Protein AF-A0A7W8K9M7-F1 (afdb_monomer)

Structure (mmCIF, N/CA/C/O backbone):
data_AF-A0A7W8K9M7-F1
#
_entry.id   AF-A0A7W8K9M7-F1
#
loop_
_atom_site.group_PDB
_atom_site.id
_atom_site.type_symbol
_atom_site.label_atom_id
_atom_site.label_alt_id
_atom_site.label_comp_id
_atom_site.label_asym_id
_atom_site.label_entity_id
_atom_site.label_seq_id
_atom_site.pdbx_PDB_ins_code
_atom_site.Cartn_x
_atom_site.Cartn_y
_atom_site.Cartn_z
_atom_site.occupancy
_atom_site.B_iso_or_equiv
_atom_site.auth_seq_id
_atom_site.auth_comp_id
_atom_site.auth_asym_id
_atom_site.auth_atom_id
_atom_site.pdbx_PDB_model_num
ATOM 1 N N . MET A 1 1 ? 1.963 -2.751 -15.135 1.00 33.84 1 MET A N 1
ATOM 2 C CA . MET A 1 1 ? 2.460 -2.440 -16.492 1.00 33.84 1 MET A CA 1
ATOM 3 C C . MET A 1 1 ? 1.655 -1.283 -17.046 1.00 33.84 1 MET A C 1
ATOM 5 O O . MET A 1 1 ? 0.452 -1.258 -16.796 1.00 33.84 1 MET A O 1
ATOM 9 N N . PRO A 1 2 ? 2.277 -0.340 -17.762 1.00 38.31 2 PRO A N 1
ATOM 10 C CA . PRO A 1 2 ? 1.528 0.694 -18.459 1.00 38.31 2 PRO A CA 1
ATOM 11 C C . PRO A 1 2 ? 0.589 0.025 -19.483 1.00 38.31 2 PRO A C 1
ATOM 13 O O . PRO A 1 2 ? 1.020 -0.766 -20.321 1.00 38.31 2 PRO A O 1
ATOM 16 N N . ARG A 1 3 ? -0.722 0.266 -19.348 1.00 62.44 3 ARG A N 1
ATOM 17 C CA . ARG A 1 3 ? -1.812 -0.409 -20.086 1.00 62.44 3 ARG A CA 1
ATOM 18 C C . ARG A 1 3 ? -2.029 0.233 -21.462 1.00 62.44 3 ARG A C 1
ATOM 20 O O . ARG A 1 3 ? -3.103 0.755 -21.772 1.00 62.44 3 ARG A O 1
ATOM 27 N N . ILE A 1 4 ? -0.957 0.278 -22.246 1.00 63.44 4 ILE A N 1
ATOM 28 C CA . ILE A 1 4 ? -0.883 1.106 -23.454 1.00 63.44 4 ILE A CA 1
ATOM 29 C C . ILE A 1 4 ? -1.397 0.341 -24.677 1.00 63.44 4 ILE A C 1
ATOM 31 O O . ILE A 1 4 ? -2.222 0.882 -25.407 1.00 63.44 4 ILE A O 1
ATOM 35 N N . ASN A 1 5 ? -1.001 -0.923 -24.837 1.00 80.38 5 ASN A N 1
ATOM 36 C CA . ASN A 1 5 ? -1.182 -1.654 -26.092 1.00 80.38 5 ASN A CA 1
ATOM 37 C C . ASN A 1 5 ? -2.618 -2.164 -26.308 1.00 80.38 5 ASN A C 1
ATOM 39 O O . ASN A 1 5 ? -3.275 -2.657 -25.388 1.00 80.38 5 ASN A O 1
ATOM 43 N N . THR A 1 6 ? -3.067 -2.090 -27.555 1.00 87.81 6 THR A N 1
ATOM 44 C CA . THR A 1 6 ? -4.269 -2.726 -28.106 1.00 87.81 6 THR A CA 1
ATOM 45 C C . THR A 1 6 ? -3.916 -4.036 -28.820 1.00 87.81 6 THR A C 1
ATOM 47 O O . THR A 1 6 ? -2.743 -4.361 -29.011 1.00 87.81 6 THR A O 1
ATOM 50 N N . HIS A 1 7 ? -4.922 -4.811 -29.237 1.00 89.12 7 HIS A N 1
ATOM 51 C CA . HIS A 1 7 ? -4.679 -6.022 -30.032 1.00 89.12 7 HIS A CA 1
ATOM 52 C C . HIS A 1 7 ? -4.081 -5.712 -31.420 1.00 89.12 7 HIS A C 1
ATOM 54 O O . HIS A 1 7 ? -3.301 -6.520 -31.923 1.00 89.12 7 HIS A O 1
ATOM 60 N N . PHE A 1 8 ? -4.364 -4.533 -31.992 1.00 89.50 8 PHE A N 1
ATOM 61 C CA . PHE A 1 8 ? -3.745 -4.059 -33.235 1.00 89.50 8 PHE A CA 1
ATOM 62 C C . PHE A 1 8 ? -2.255 -3.752 -33.066 1.00 89.50 8 PHE A C 1
ATOM 64 O O . PHE A 1 8 ? -1.460 -4.142 -33.915 1.00 89.50 8 PHE A O 1
ATOM 71 N N . ASP A 1 9 ? -1.855 -3.126 -31.954 1.00 89.81 9 ASP A N 1
ATOM 72 C CA . ASP A 1 9 ? -0.439 -2.829 -31.684 1.00 89.81 9 ASP A CA 1
ATOM 73 C C . ASP A 1 9 ? 0.388 -4.117 -31.575 1.00 89.81 9 ASP A C 1
ATOM 75 O O . ASP A 1 9 ? 1.500 -4.210 -32.100 1.00 89.81 9 ASP A O 1
ATOM 79 N N . ILE A 1 10 ? -0.173 -5.138 -30.913 1.00 89.12 10 ILE A N 1
ATOM 80 C CA . ILE A 1 10 ? 0.451 -6.462 -30.792 1.00 89.12 10 ILE A CA 1
ATOM 81 C C . ILE A 1 10 ? 0.584 -7.104 -32.175 1.00 89.12 10 ILE A C 1
ATOM 83 O O . ILE A 1 10 ? 1.659 -7.592 -32.525 1.00 89.12 10 ILE A O 1
ATOM 87 N N . ASP A 1 11 ? -0.489 -7.097 -32.970 1.00 89.62 11 ASP A N 1
ATOM 88 C CA . ASP A 1 11 ? -0.470 -7.654 -34.323 1.00 89.62 11 ASP A CA 1
ATOM 89 C C . ASP A 1 11 ? 0.577 -6.965 -35.202 1.00 89.62 11 ASP A C 1
ATOM 91 O O . ASP A 1 11 ? 1.413 -7.641 -35.801 1.00 89.62 11 ASP A O 1
ATOM 95 N N . GLN A 1 12 ? 0.613 -5.631 -35.186 1.00 89.50 12 GLN A N 1
ATOM 96 C CA . GLN A 1 12 ? 1.564 -4.839 -35.955 1.00 89.50 12 GLN A CA 1
ATOM 97 C C . GLN A 1 12 ? 3.012 -5.189 -35.599 1.00 89.50 12 GLN A C 1
ATOM 99 O O . GLN A 1 12 ? 3.842 -5.339 -36.495 1.00 89.50 12 GLN A O 1
ATOM 104 N N . GLN A 1 13 ? 3.332 -5.340 -34.309 1.00 88.75 13 GLN A N 1
ATOM 105 C CA . GLN A 1 13 ? 4.678 -5.720 -33.874 1.00 88.75 13 GLN A CA 1
ATOM 106 C C . GLN A 1 13 ? 5.073 -7.112 -34.369 1.00 88.75 13 GLN A C 1
ATOM 108 O O . GLN A 1 13 ? 6.193 -7.293 -34.845 1.00 88.75 13 GLN A O 1
ATOM 113 N N . LEU A 1 14 ? 4.157 -8.080 -34.305 1.00 88.81 14 LEU A N 1
ATOM 114 C CA . LEU A 1 14 ? 4.408 -9.446 -34.770 1.00 88.81 14 LEU A CA 1
ATOM 115 C C . LEU A 1 14 ? 4.549 -9.514 -36.296 1.00 88.81 14 LEU A C 1
ATOM 117 O O . LEU A 1 14 ? 5.432 -10.202 -36.805 1.00 88.81 14 LEU A O 1
ATOM 121 N N . CYS A 1 15 ? 3.728 -8.758 -37.023 1.00 84.75 15 CYS A N 1
ATOM 122 C CA . CYS A 1 15 ? 3.725 -8.701 -38.484 1.00 84.75 15 CYS A CA 1
ATOM 123 C C . CYS A 1 15 ? 4.961 -7.994 -39.074 1.00 84.75 15 CYS A C 1
ATOM 125 O O . CYS A 1 15 ? 5.170 -8.045 -40.285 1.00 84.75 15 CYS A O 1
ATOM 127 N N . ARG A 1 16 ? 5.828 -7.384 -38.248 1.00 87.44 16 ARG A N 1
ATOM 128 C CA . ARG A 1 16 ? 7.149 -6.906 -38.703 1.00 87.44 16 ARG A CA 1
ATOM 129 C C . ARG A 1 16 ? 8.056 -8.049 -39.157 1.00 87.44 16 ARG A C 1
ATOM 131 O O . ARG A 1 16 ? 8.904 -7.839 -40.024 1.00 87.44 16 ARG A O 1
ATOM 138 N N . VAL A 1 17 ? 7.892 -9.245 -38.591 1.00 86.06 17 VAL A N 1
ATOM 139 C CA . VAL A 1 17 ? 8.642 -10.431 -39.012 1.00 86.06 17 VAL A CA 1
ATOM 140 C C . VAL A 1 17 ? 7.983 -11.001 -40.265 1.00 86.06 17 VAL A C 1
ATOM 142 O O . VAL A 1 17 ? 6.844 -11.462 -40.227 1.00 86.06 17 VAL A O 1
ATOM 145 N N . ARG A 1 18 ? 8.697 -10.971 -41.393 1.00 85.38 18 ARG A N 1
ATOM 146 C CA . ARG A 1 18 ? 8.203 -11.525 -42.660 1.00 85.38 18 ARG A CA 1
ATOM 147 C C . ARG A 1 18 ? 8.293 -13.052 -42.624 1.00 85.38 18 ARG A C 1
ATOM 149 O O . ARG A 1 18 ? 9.345 -13.590 -42.302 1.00 85.38 18 ARG A O 1
ATOM 156 N N . HIS A 1 19 ? 7.201 -13.730 -42.980 1.00 83.31 19 HIS A N 1
ATOM 157 C CA . HIS A 1 19 ? 7.109 -15.194 -43.104 1.00 83.31 19 HIS A CA 1
ATOM 158 C C . HIS A 1 19 ? 7.612 -15.994 -41.880 1.00 83.31 19 HIS A C 1
ATOM 160 O O . HIS A 1 19 ? 8.461 -16.870 -42.030 1.00 83.31 19 HIS A O 1
ATOM 166 N N . PRO A 1 20 ? 7.086 -15.758 -40.663 1.00 86.50 20 PRO A N 1
ATOM 167 C CA . PRO A 1 20 ? 7.615 -16.387 -39.449 1.00 86.50 20 PRO A CA 1
ATOM 168 C C . PRO A 1 20 ? 7.321 -17.897 -39.339 1.00 86.50 20 PRO A C 1
ATOM 170 O O . PRO A 1 20 ? 7.832 -18.545 -38.432 1.00 86.50 20 PRO A O 1
ATOM 173 N N . GLY A 1 21 ? 6.499 -18.474 -40.227 1.00 87.56 21 GLY A N 1
ATOM 174 C CA . GLY A 1 21 ? 6.073 -19.880 -40.190 1.00 87.56 21 GLY A CA 1
ATOM 175 C C . GLY A 1 21 ? 5.098 -20.173 -39.045 1.00 87.56 21 GLY A C 1
ATOM 176 O O . GLY A 1 21 ? 3.946 -20.515 -39.286 1.00 87.56 21 GLY A O 1
ATOM 177 N N . PHE A 1 22 ? 5.531 -19.970 -37.801 1.00 89.50 22 PHE A N 1
ATOM 178 C CA . PHE A 1 22 ? 4.696 -20.011 -36.604 1.00 89.50 22 PHE A CA 1
ATOM 179 C C . PHE A 1 22 ? 5.099 -18.897 -35.630 1.00 89.50 22 PHE A C 1
ATOM 181 O O . PHE A 1 22 ? 6.248 -18.463 -35.591 1.00 89.50 22 PHE A O 1
ATOM 188 N N . VAL A 1 23 ? 4.155 -18.444 -34.804 1.00 89.12 23 VAL A N 1
ATOM 189 C CA . VAL A 1 23 ? 4.399 -17.423 -33.778 1.00 89.12 23 VAL A CA 1
ATOM 190 C C . VAL A 1 23 ? 3.871 -17.936 -32.445 1.00 89.12 23 VAL A C 1
ATOM 192 O O . VAL A 1 23 ? 2.718 -18.347 -32.346 1.00 89.12 23 VAL A O 1
ATOM 195 N N . LYS A 1 24 ? 4.713 -17.907 -31.408 1.00 90.06 24 LYS A N 1
ATOM 196 C CA . LYS A 1 24 ? 4.305 -18.204 -30.031 1.00 90.06 24 LYS A CA 1
ATOM 197 C C . LYS A 1 24 ? 4.090 -16.887 -29.298 1.00 90.06 24 LYS A C 1
ATOM 199 O O . LYS A 1 24 ? 5.027 -16.109 -29.152 1.00 90.06 24 LYS A O 1
ATOM 204 N N . VAL A 1 25 ?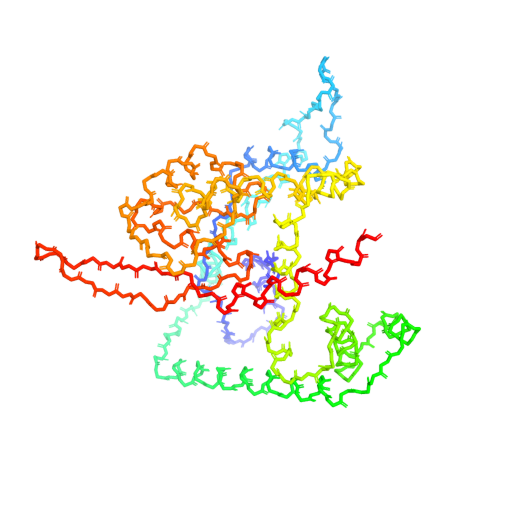 2.864 -16.644 -28.847 1.00 88.00 25 VAL A N 1
ATOM 205 C CA . VAL A 1 25 ? 2.490 -15.418 -28.133 1.00 88.00 25 VAL A CA 1
ATOM 206 C C . VAL A 1 25 ? 1.866 -15.799 -26.801 1.00 88.00 25 VAL A C 1
ATOM 208 O O . VAL A 1 25 ? 0.981 -16.652 -26.752 1.00 88.00 25 VAL A O 1
ATOM 211 N N . TRP A 1 26 ? 2.306 -15.150 -25.726 1.00 88.25 26 TRP A N 1
ATOM 212 C CA . TRP A 1 26 ? 1.612 -15.190 -24.444 1.00 88.25 26 TRP A CA 1
ATOM 213 C C . TRP A 1 26 ? 0.845 -13.881 -24.254 1.00 88.25 26 TRP A C 1
ATOM 215 O O . TRP A 1 26 ? 1.433 -12.803 -24.307 1.00 88.25 26 TRP A O 1
ATOM 225 N N . ILE A 1 27 ? -0.468 -13.978 -24.045 1.00 85.69 27 ILE A N 1
ATOM 226 C CA . ILE A 1 27 ? -1.342 -12.838 -23.748 1.00 85.69 27 ILE A CA 1
ATOM 227 C C . ILE A 1 27 ? -2.049 -13.131 -22.429 1.00 85.69 27 ILE A C 1
ATOM 229 O O . ILE A 1 27 ? -2.618 -14.212 -22.255 1.00 85.69 27 ILE A O 1
ATOM 233 N N . SER A 1 28 ? -2.016 -12.164 -21.509 1.00 81.62 28 SER A N 1
ATOM 234 C CA . SER A 1 28 ? -2.714 -12.255 -20.225 1.00 81.62 28 SER A CA 1
ATOM 235 C C . SER A 1 28 ? -4.212 -12.537 -20.419 1.00 81.62 28 SER A C 1
ATOM 237 O O . SER A 1 28 ? -4.839 -12.034 -21.351 1.00 81.62 28 SER A O 1
ATOM 239 N N . HIS A 1 29 ? -4.796 -13.321 -19.511 1.00 79.06 29 HIS A N 1
ATOM 240 C CA . HIS A 1 29 ? -6.243 -13.577 -19.462 1.00 79.06 29 HIS A CA 1
ATOM 241 C C . HIS A 1 29 ? -7.024 -12.448 -18.772 1.00 79.06 29 HIS A C 1
ATOM 243 O O . HIS A 1 29 ? -8.250 -12.518 -18.679 1.00 79.06 29 HIS A O 1
ATOM 249 N N . GLU A 1 30 ? -6.322 -11.439 -18.252 1.00 80.31 30 GLU A N 1
ATOM 250 C CA . GLU A 1 30 ? -6.920 -10.293 -17.575 1.00 80.31 30 GLU A CA 1
ATOM 251 C C . GLU A 1 30 ? -7.900 -9.567 -18.507 1.00 80.31 30 GLU A C 1
ATOM 253 O O . GLU A 1 30 ? -7.588 -9.262 -19.660 1.00 80.31 30 GLU A O 1
ATOM 258 N N . LYS A 1 31 ? -9.100 -9.308 -17.986 1.00 84.25 31 LYS A N 1
ATOM 259 C CA . LYS A 1 31 ? -10.093 -8.437 -18.610 1.00 84.25 31 LYS A CA 1
ATOM 260 C C . LYS A 1 31 ? -10.121 -7.126 -17.849 1.00 84.25 31 LYS A C 1
ATOM 262 O O . LYS A 1 31 ? -10.002 -7.121 -16.624 1.00 84.25 31 LYS A O 1
ATOM 267 N N . PHE A 1 32 ? -10.325 -6.038 -18.573 1.00 81.81 32 PHE A N 1
ATOM 268 C CA . PHE A 1 32 ? -10.524 -4.723 -17.976 1.00 81.81 32 PHE A CA 1
ATOM 269 C C . PHE A 1 32 ? -11.986 -4.297 -18.109 1.00 81.81 32 PHE A C 1
ATOM 271 O O . PHE A 1 32 ? -12.740 -4.844 -18.914 1.00 81.81 32 PHE A O 1
ATOM 278 N N . SER A 1 33 ? -12.375 -3.331 -17.286 1.00 87.06 33 SER A N 1
ATOM 279 C CA . SER A 1 33 ? -13.708 -2.731 -17.254 1.00 87.06 33 SER A CA 1
ATOM 280 C C . SER A 1 33 ? -13.601 -1.218 -17.433 1.00 87.06 33 SER A C 1
ATOM 282 O O . SER A 1 33 ? -14.147 -0.450 -16.645 1.00 87.06 33 SER A O 1
ATOM 284 N N . PHE A 1 34 ? -12.802 -0.781 -18.409 1.00 85.38 34 PHE A N 1
ATOM 285 C CA . PHE A 1 34 ? -12.748 0.627 -18.782 1.00 85.38 34 PHE A CA 1
ATOM 286 C C . PHE A 1 34 ? -14.088 1.057 -19.374 1.00 85.38 34 PHE A C 1
ATOM 288 O O . PHE A 1 34 ? -14.689 0.286 -20.121 1.00 85.38 34 PHE A O 1
ATOM 295 N N . GLU A 1 35 ? -14.504 2.286 -19.073 1.00 87.50 35 GLU A N 1
ATOM 296 C CA . GLU A 1 35 ? -15.691 2.894 -19.672 1.00 87.50 35 GLU A CA 1
ATOM 297 C C . GLU A 1 35 ? -15.507 3.039 -21.184 1.00 87.50 35 GLU A C 1
ATOM 299 O O . GLU A 1 35 ? -14.487 3.579 -21.620 1.00 87.50 35 GLU A O 1
ATOM 304 N N . ILE A 1 36 ? -16.470 2.547 -21.957 1.00 89.25 36 ILE A N 1
ATOM 305 C CA . ILE A 1 36 ? -16.452 2.538 -23.425 1.00 89.25 36 ILE A CA 1
ATOM 306 C C . ILE A 1 36 ? -17.527 3.441 -24.024 1.00 89.25 36 ILE A C 1
ATOM 308 O O . ILE A 1 36 ? -17.521 3.621 -25.233 1.00 89.25 36 ILE A O 1
ATOM 312 N N . GLU A 1 37 ? -18.424 3.999 -23.213 1.00 92.50 37 GLU A N 1
ATOM 313 C CA . GLU A 1 37 ? -19.472 4.894 -23.689 1.00 92.50 37 GLU A CA 1
ATOM 314 C C . GLU A 1 37 ? -18.890 6.282 -24.027 1.00 92.50 37 GLU A C 1
ATOM 316 O O . GLU A 1 37 ? -18.425 6.976 -23.109 1.00 92.50 37 GLU A O 1
ATOM 321 N N . PRO A 1 38 ? -18.909 6.727 -25.301 1.00 90.56 38 PRO A N 1
ATOM 322 C CA . PRO A 1 38 ? -18.286 7.985 -25.716 1.00 90.56 38 PRO A CA 1
ATOM 323 C C . PRO A 1 38 ? -18.784 9.202 -24.926 1.00 90.56 38 PRO A C 1
ATOM 325 O O . PRO A 1 38 ? -17.980 10.035 -24.514 1.00 90.56 38 PRO A O 1
ATOM 328 N N . ASP A 1 39 ? -20.080 9.285 -24.613 1.00 89.06 39 ASP A N 1
ATOM 329 C CA . ASP A 1 39 ? -20.648 10.414 -23.860 1.00 89.06 39 ASP A CA 1
ATOM 330 C C . ASP A 1 39 ? -20.188 10.481 -22.399 1.00 89.06 39 ASP A C 1
ATOM 332 O O . ASP A 1 39 ? -20.096 11.564 -21.807 1.00 89.06 39 ASP A O 1
ATOM 336 N N . VAL A 1 40 ? -19.900 9.331 -21.790 1.00 85.69 40 VAL A N 1
ATOM 337 C CA . VAL A 1 40 ? -19.336 9.269 -20.434 1.00 85.69 40 VAL A CA 1
ATOM 338 C C . VAL A 1 40 ? -17.849 9.616 -20.481 1.00 85.69 40 VAL A C 1
ATOM 340 O O . VAL A 1 40 ? -17.347 10.328 -19.612 1.00 85.69 40 VAL A O 1
ATOM 343 N N . ILE A 1 41 ? -17.153 9.182 -21.533 1.00 85.50 41 ILE A N 1
ATOM 344 C CA . ILE A 1 41 ? -15.752 9.526 -21.782 1.00 85.50 41 ILE A CA 1
ATOM 345 C C . ILE A 1 41 ? -15.579 11.036 -21.976 1.00 85.50 41 ILE A C 1
ATOM 347 O O . ILE A 1 41 ? -14.719 11.616 -21.316 1.00 85.50 41 ILE A O 1
ATOM 351 N N . LYS A 1 42 ? -16.411 11.681 -22.808 1.00 86.62 42 LYS A N 1
ATOM 352 C CA . LYS A 1 42 ? -16.387 13.140 -23.025 1.00 86.62 42 LYS A CA 1
ATOM 353 C C . LYS A 1 42 ? -16.503 13.902 -21.708 1.00 86.62 42 LYS A C 1
ATOM 355 O O . LYS A 1 42 ? -15.682 14.770 -21.424 1.00 86.62 42 LYS A O 1
ATOM 360 N N . ARG A 1 43 ? -17.479 13.528 -20.872 1.00 83.25 43 ARG A N 1
ATOM 361 C CA . ARG A 1 43 ? -17.673 14.141 -19.548 1.00 83.25 43 ARG A CA 1
ATOM 362 C C . ARG A 1 43 ? -16.446 13.975 -18.664 1.00 83.25 43 ARG A C 1
ATOM 364 O O . ARG A 1 43 ? -15.974 14.953 -18.100 1.00 83.25 43 ARG A O 1
ATOM 371 N N . ASN A 1 44 ? -15.884 12.771 -18.610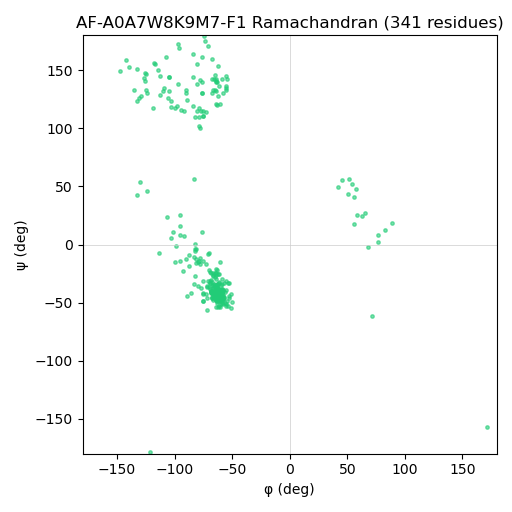 1.00 80.62 44 ASN A N 1
ATOM 372 C CA . ASN A 1 44 ? -14.704 12.502 -17.796 1.00 80.62 44 ASN A CA 1
ATOM 373 C C . ASN A 1 44 ? -13.479 13.322 -18.242 1.00 80.62 44 ASN A C 1
ATOM 375 O O . ASN A 1 44 ? -12.760 13.850 -17.400 1.00 80.62 44 ASN A O 1
ATOM 379 N N . ILE A 1 45 ? -13.262 13.467 -19.553 1.00 79.94 45 ILE A N 1
ATOM 380 C CA . ILE A 1 45 ? -12.172 14.279 -20.120 1.00 79.94 45 ILE A CA 1
ATOM 381 C C . ILE A 1 45 ? -12.300 15.745 -19.690 1.00 79.94 45 ILE A C 1
ATOM 383 O O . ILE A 1 45 ? -11.322 16.365 -19.264 1.00 79.94 45 ILE A O 1
ATOM 387 N N . VAL A 1 46 ? -13.516 16.280 -19.793 1.00 78.56 46 VAL A N 1
ATOM 388 C CA . VAL A 1 46 ? -13.845 17.661 -19.438 1.00 78.56 46 VAL A CA 1
ATOM 389 C C . VAL A 1 46 ? -13.696 17.902 -17.932 1.00 78.56 46 VAL A C 1
ATOM 391 O O . VAL A 1 46 ? -13.034 18.857 -17.526 1.00 78.56 46 VAL A O 1
ATOM 394 N N . GLU A 1 47 ? -14.250 17.015 -17.104 1.00 74.38 47 GLU A N 1
ATOM 395 C CA . GLU A 1 47 ? -14.194 17.092 -15.638 1.00 74.38 47 GLU A CA 1
ATOM 396 C C . GLU A 1 47 ? -12.762 16.981 -15.101 1.00 74.38 47 GLU A C 1
ATOM 398 O O . GLU A 1 47 ? -12.393 17.691 -14.163 1.00 74.38 47 GLU A O 1
ATOM 403 N N . ASN A 1 48 ? -11.933 16.135 -15.718 1.00 67.81 48 ASN A N 1
ATOM 404 C CA . ASN A 1 48 ? -10.529 15.972 -15.342 1.00 67.81 48 ASN A CA 1
ATOM 405 C C . ASN A 1 48 ? -9.635 17.111 -15.860 1.00 67.81 48 ASN A C 1
ATOM 407 O O . ASN A 1 48 ? -8.478 17.208 -15.452 1.00 67.81 48 ASN A O 1
ATOM 411 N N . GLY A 1 49 ? -10.145 17.966 -16.753 1.00 65.94 49 GLY A N 1
ATOM 412 C CA . GLY A 1 49 ? -9.390 19.069 -17.342 1.00 65.94 49 GLY A CA 1
ATOM 413 C C . GLY A 1 49 ? -8.229 18.620 -18.232 1.00 65.94 49 GLY A C 1
ATOM 414 O O . GLY A 1 49 ? -7.254 19.358 -18.353 1.00 65.94 49 GLY A O 1
ATOM 415 N N . GLU A 1 50 ? -8.313 17.429 -18.843 1.00 62.09 50 GLU A N 1
ATOM 416 C CA . GLU A 1 50 ? -7.247 16.889 -19.708 1.00 62.09 50 GLU A CA 1
ATOM 417 C C . GLU A 1 50 ? -7.021 17.749 -20.964 1.00 62.09 50 GLU A C 1
ATOM 419 O O . GLU A 1 50 ? -5.916 17.773 -21.502 1.00 62.09 50 GLU A O 1
ATOM 424 N N . PHE A 1 51 ? -8.041 18.503 -21.390 1.00 62.69 51 PHE A N 1
ATOM 425 C CA . PHE A 1 51 ? -7.961 19.474 -22.478 1.00 62.69 51 PHE A CA 1
ATOM 426 C C . PHE A 1 51 ? -8.650 20.785 -22.088 1.00 62.69 51 PHE A C 1
ATOM 428 O O . PHE A 1 51 ? -9.774 20.792 -21.584 1.00 62.69 51 PHE A O 1
ATOM 435 N N . THR A 1 52 ? -7.979 21.909 -22.338 1.00 61.03 52 THR A N 1
ATOM 436 C CA . THR A 1 52 ? -8.501 23.263 -22.082 1.00 61.03 52 THR A CA 1
ATOM 437 C C . THR A 1 52 ? -9.140 23.911 -23.303 1.00 61.03 52 THR A C 1
ATOM 439 O O . THR A 1 52 ? -9.849 24.902 -23.156 1.00 61.03 52 THR A O 1
ATOM 442 N N . ASP A 1 53 ? -8.911 23.349 -24.488 1.00 66.31 53 ASP A N 1
ATOM 44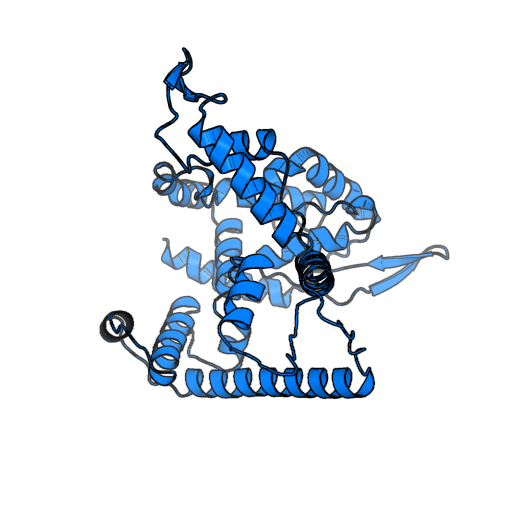3 C CA . ASP A 1 53 ? -9.220 23.993 -25.769 1.00 66.31 53 ASP A CA 1
ATOM 444 C C . ASP A 1 53 ? -10.724 23.987 -26.099 1.00 66.31 53 ASP A C 1
ATOM 446 O O . ASP A 1 53 ? -11.170 24.748 -26.950 1.00 66.31 53 ASP A O 1
ATOM 450 N N . TYR A 1 54 ? -11.513 23.184 -25.376 1.00 69.75 54 TYR A N 1
ATOM 451 C CA . TYR A 1 54 ? -12.973 23.069 -25.520 1.00 69.75 54 TYR A CA 1
ATOM 452 C C . TYR A 1 54 ? -13.753 23.954 -24.535 1.00 69.75 54 TYR A C 1
ATOM 454 O O . TYR A 1 54 ? -14.965 23.805 -24.386 1.00 69.75 54 TYR A O 1
ATOM 462 N N . LEU A 1 55 ? -13.067 24.830 -23.794 1.00 70.75 55 LEU A N 1
ATOM 463 C CA . LEU A 1 55 ? -13.698 25.760 -22.861 1.00 70.75 55 LEU A CA 1
ATOM 464 C C . LEU A 1 55 ? -14.368 26.901 -23.638 1.00 70.75 55 LEU A C 1
ATOM 466 O O . LEU A 1 55 ? -13.685 27.764 -24.183 1.00 70.75 55 LEU A O 1
ATOM 470 N N . ILE A 1 56 ? -15.700 26.944 -23.635 1.00 76.06 56 ILE A N 1
ATOM 471 C CA . ILE A 1 56 ? -16.473 28.015 -24.280 1.00 76.06 56 ILE A CA 1
ATOM 472 C C . ILE A 1 56 ? -16.518 29.263 -23.387 1.00 76.06 56 ILE A C 1
ATOM 474 O O . ILE A 1 56 ? -16.498 30.391 -23.878 1.00 76.06 56 ILE A O 1
ATOM 478 N N . GLY A 1 57 ? -16.580 29.092 -22.065 1.00 72.06 57 GLY A N 1
ATOM 479 C CA . GLY A 1 57 ? -16.686 30.225 -21.150 1.00 72.06 57 GLY A CA 1
ATOM 480 C C . GLY A 1 57 ? -16.960 29.826 -19.709 1.00 72.06 57 GLY A C 1
ATOM 481 O O . GLY A 1 57 ? -16.659 28.708 -19.293 1.00 72.06 57 GLY A O 1
ATOM 482 N N . TYR A 1 58 ? -17.530 30.760 -18.950 1.00 76.62 58 TYR A N 1
ATOM 483 C CA . TYR A 1 58 ? -17.909 30.565 -17.554 1.00 76.62 58 TYR A CA 1
ATOM 484 C C . TYR A 1 58 ? -19.384 30.921 -17.355 1.00 76.62 58 TYR A C 1
ATOM 486 O O . TYR A 1 58 ? -19.866 31.888 -17.944 1.00 76.62 58 TYR A O 1
ATOM 494 N N . ASP A 1 59 ? -20.098 30.141 -16.543 1.00 75.38 59 ASP A N 1
ATOM 495 C CA . ASP A 1 59 ? -21.470 30.455 -16.140 1.00 75.38 59 ASP A CA 1
ATOM 496 C C . ASP A 1 59 ? -21.514 31.607 -15.115 1.00 75.38 59 ASP A C 1
ATOM 498 O O . ASP A 1 59 ? -20.489 32.078 -14.617 1.00 75.38 59 ASP A O 1
ATOM 502 N N . GLU A 1 60 ? -22.720 32.055 -14.755 1.00 71.12 60 GLU A N 1
ATOM 503 C CA . GLU A 1 60 ? -22.943 33.126 -13.766 1.00 71.12 60 GLU A CA 1
ATOM 504 C C . GLU A 1 60 ? -22.403 32.797 -12.359 1.00 71.12 60 GLU A C 1
ATOM 506 O O . GLU A 1 60 ? -22.264 33.680 -11.513 1.00 71.12 60 GLU A O 1
ATOM 511 N N . LYS A 1 61 ? -22.082 31.525 -12.097 1.00 75.31 61 LYS A N 1
ATOM 512 C CA . LYS A 1 61 ? -21.482 31.023 -10.854 1.00 75.31 61 LYS A CA 1
ATOM 513 C C . LYS A 1 61 ? -19.978 30.770 -11.002 1.00 75.31 61 LYS A C 1
ATOM 515 O O . LYS A 1 61 ? -19.370 30.200 -10.096 1.00 75.31 61 LYS A O 1
ATOM 520 N N . ASN A 1 62 ? -19.379 31.227 -12.103 1.00 70.38 62 ASN A N 1
ATOM 521 C CA . ASN A 1 62 ? -17.973 31.070 -12.452 1.00 70.38 62 ASN A CA 1
ATOM 522 C C . ASN A 1 62 ? -17.527 29.604 -12.657 1.00 70.38 62 ASN A C 1
ATOM 524 O O . ASN A 1 62 ? -16.345 29.284 -12.510 1.00 70.38 62 ASN A O 1
ATOM 528 N N . ASN A 1 63 ? -18.449 28.701 -13.006 1.00 70.44 63 ASN A N 1
ATOM 529 C CA . ASN A 1 63 ? -18.126 27.341 -13.436 1.00 70.44 63 ASN A CA 1
ATOM 530 C C . ASN A 1 63 ? -17.786 27.322 -1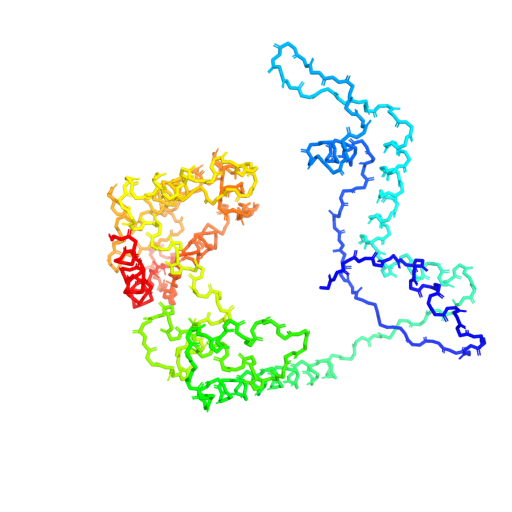4.924 1.00 70.44 63 ASN A C 1
ATOM 532 O O . ASN A 1 63 ? -18.407 28.018 -15.719 1.00 70.44 63 ASN A O 1
ATOM 536 N N . LYS A 1 64 ? -16.833 26.476 -15.308 1.00 74.50 64 LYS A N 1
ATOM 537 C CA . LYS A 1 64 ? -16.423 26.290 -16.702 1.00 74.50 64 LYS A CA 1
ATOM 538 C C . LYS A 1 64 ? -17.537 25.636 -17.529 1.00 74.50 64 LYS A C 1
ATOM 540 O O . LYS A 1 64 ? -18.056 24.594 -17.138 1.00 74.50 64 LYS A O 1
ATOM 545 N N . ILE A 1 65 ? -17.853 26.222 -18.681 1.00 75.75 65 ILE A N 1
ATOM 546 C CA . ILE A 1 65 ? -18.769 25.677 -19.689 1.00 75.75 65 ILE A CA 1
ATOM 547 C C . ILE A 1 65 ? -17.934 25.163 -20.859 1.00 75.75 65 ILE A C 1
ATOM 549 O O . ILE A 1 65 ? -17.136 25.912 -21.423 1.00 75.75 65 ILE A O 1
ATOM 553 N N . TYR A 1 66 ? -18.137 23.903 -21.232 1.00 78.25 66 TYR A N 1
ATOM 554 C CA . TYR A 1 66 ? -17.391 23.236 -22.295 1.00 78.25 66 TYR A CA 1
ATOM 555 C C . TYR A 1 66 ? -18.291 22.886 -23.478 1.00 78.25 66 TYR A C 1
ATOM 557 O O . TYR A 1 66 ? -19.476 22.606 -23.284 1.00 78.25 66 TYR A O 1
ATOM 565 N N . ASP A 1 67 ? -17.716 22.869 -24.681 1.00 82.50 67 ASP A N 1
ATOM 566 C CA . ASP A 1 67 ? -18.396 22.385 -25.882 1.00 82.50 67 ASP A CA 1
ATOM 567 C C . ASP A 1 67 ? -18.406 20.854 -25.900 1.00 82.50 67 ASP A C 1
ATOM 569 O O . ASP A 1 67 ? -17.409 20.210 -26.226 1.00 82.50 67 ASP A O 1
ATOM 573 N N . MET A 1 68 ? -19.531 20.259 -25.506 1.00 81.00 68 MET A N 1
ATOM 574 C CA . MET A 1 68 ? -19.697 18.802 -25.478 1.00 81.00 68 MET A CA 1
ATOM 575 C C . MET A 1 68 ? -19.982 18.200 -26.861 1.00 81.00 68 MET A C 1
ATOM 577 O O . MET A 1 68 ? -19.872 16.977 -27.015 1.00 81.00 68 MET A O 1
ATOM 581 N N . ASP A 1 69 ? -20.329 19.044 -27.834 1.00 83.94 69 ASP A N 1
ATOM 582 C CA . ASP A 1 69 ? -20.633 18.670 -29.216 1.00 83.94 69 ASP A CA 1
ATOM 583 C C . ASP A 1 69 ? -19.467 18.992 -30.166 1.00 83.94 69 ASP A C 1
ATOM 585 O O . ASP A 1 69 ? -19.564 18.777 -31.379 1.00 83.94 69 ASP A O 1
ATOM 589 N N . ASP A 1 70 ? -18.331 19.444 -29.623 1.00 85.88 70 ASP A N 1
ATOM 590 C CA . ASP A 1 70 ? -17.120 19.671 -30.399 1.00 85.88 70 ASP A CA 1
ATOM 591 C C . ASP A 1 70 ? -16.706 18.397 -31.158 1.00 85.88 70 ASP A C 1
ATOM 593 O O . ASP A 1 70 ? -16.701 17.269 -30.641 1.00 85.88 70 ASP A O 1
ATOM 597 N N . SER A 1 71 ? -16.357 18.583 -32.431 1.00 85.75 71 SER A N 1
ATOM 598 C CA . SER A 1 71 ? -16.061 17.479 -33.345 1.00 85.75 71 SER A CA 1
ATOM 599 C C . SER A 1 71 ? -14.763 16.753 -32.988 1.00 85.75 71 SER A C 1
ATOM 601 O O . SER A 1 71 ? -14.672 15.538 -33.179 1.00 85.75 71 SER A O 1
ATOM 603 N N . LEU A 1 72 ? -13.763 17.464 -32.459 1.00 84.44 72 LEU A N 1
ATOM 604 C CA . LEU A 1 72 ? -12.492 16.873 -32.049 1.00 84.44 72 LEU A CA 1
ATOM 605 C C . LEU A 1 72 ? -12.650 16.113 -30.729 1.00 84.44 72 LEU A C 1
ATOM 607 O O . LEU A 1 72 ? -12.160 14.987 -30.626 1.00 84.44 72 LEU A O 1
ATOM 611 N N . LEU A 1 73 ? -13.384 16.673 -29.763 1.00 84.00 73 LEU A N 1
ATOM 612 C CA . LEU A 1 73 ? -13.737 15.994 -28.516 1.00 84.00 73 LEU A CA 1
ATOM 613 C C . LEU A 1 73 ? -14.526 14.707 -28.792 1.00 84.00 73 LEU A C 1
ATOM 615 O O . LEU A 1 73 ? -14.219 13.656 -28.225 1.00 84.00 73 LEU A O 1
ATOM 619 N N . SER A 1 74 ? -15.498 14.772 -29.702 1.00 88.69 74 SER A N 1
ATOM 620 C CA . SER A 1 74 ? -16.294 13.615 -30.120 1.00 88.69 74 SER A CA 1
ATOM 621 C C . SER A 1 74 ? -15.434 12.549 -30.799 1.00 88.69 74 SER A C 1
ATOM 623 O O . SER A 1 74 ? -15.465 11.388 -30.393 1.00 88.69 74 SER A O 1
ATOM 625 N N . LEU A 1 75 ? -14.591 12.934 -31.764 1.00 88.06 75 LEU A N 1
ATOM 626 C CA . LEU A 1 75 ? -13.669 12.008 -32.427 1.00 88.06 75 LEU A CA 1
ATOM 627 C C . LEU A 1 75 ? -12.701 11.357 -31.432 1.00 88.06 75 LEU A C 1
ATOM 629 O O . LEU A 1 75 ? -12.466 10.150 -31.484 1.00 88.06 75 LEU A O 1
ATOM 633 N N . TYR A 1 76 ? -12.139 12.141 -30.514 1.00 85.56 76 TYR A N 1
ATOM 634 C CA . TYR A 1 76 ? -11.217 11.632 -29.508 1.00 85.56 76 TYR A CA 1
ATOM 635 C C . TYR A 1 76 ? -11.902 10.639 -28.563 1.00 85.56 76 TYR A C 1
ATOM 637 O O . TYR A 1 76 ? -11.349 9.569 -28.294 1.00 85.56 76 TYR A O 1
ATOM 645 N N . ALA A 1 77 ? -13.113 10.952 -28.094 1.00 87.38 77 ALA A N 1
ATOM 646 C CA . ALA A 1 77 ? -13.887 10.062 -27.236 1.00 87.38 77 ALA A CA 1
ATOM 647 C C . ALA A 1 77 ? -14.215 8.732 -27.929 1.00 87.38 77 ALA A C 1
ATOM 649 O O . ALA A 1 77 ? -14.054 7.681 -27.311 1.00 87.38 77 ALA A O 1
ATOM 650 N N . GLU A 1 78 ? -14.573 8.762 -29.214 1.00 91.75 78 GLU A N 1
ATOM 651 C CA . GLU A 1 78 ? -14.819 7.566 -30.031 1.00 91.75 78 GLU A CA 1
ATOM 652 C C . GLU A 1 78 ? -13.558 6.705 -30.206 1.00 91.75 78 GLU A C 1
ATOM 654 O O . GLU A 1 78 ? -13.556 5.494 -29.971 1.00 91.75 78 GLU A O 1
ATOM 659 N N . VAL A 1 79 ? -12.428 7.326 -30.553 1.00 88.50 79 VAL A N 1
ATOM 660 C CA . VAL A 1 79 ? -11.141 6.622 -30.681 1.00 88.50 79 VAL A CA 1
ATOM 661 C C . VAL A 1 79 ? -10.739 5.987 -29.346 1.00 88.50 79 VAL A C 1
ATOM 663 O O . VAL A 1 79 ? -10.273 4.841 -29.295 1.00 88.50 79 VAL A O 1
ATOM 666 N N . LEU A 1 80 ? -10.937 6.711 -28.243 1.00 86.81 80 LEU A N 1
ATOM 667 C CA . LEU A 1 80 ? -10.631 6.224 -26.908 1.00 86.81 80 LEU A CA 1
ATOM 668 C C . LEU A 1 80 ? -11.577 5.091 -26.487 1.00 86.81 80 LEU A C 1
ATOM 670 O O . LEU A 1 80 ? -11.102 4.106 -25.916 1.00 86.81 80 LEU A O 1
ATOM 674 N N . ALA A 1 81 ? -12.868 5.184 -26.811 1.00 90.88 81 ALA A N 1
ATOM 675 C CA . ALA A 1 81 ? -13.858 4.128 -26.613 1.00 90.88 81 ALA A CA 1
ATOM 676 C C . ALA A 1 81 ? -13.434 2.834 -27.316 1.00 90.88 81 ALA A C 1
ATOM 678 O O . ALA A 1 81 ? -13.340 1.786 -26.673 1.00 90.88 81 ALA A O 1
ATOM 679 N N . LEU A 1 82 ? -13.062 2.909 -28.598 1.00 88.88 82 LEU A N 1
ATOM 680 C CA . LEU A 1 82 ? -12.571 1.762 -29.370 1.00 88.88 82 LEU A CA 1
ATOM 681 C C . LEU A 1 82 ? -11.291 1.166 -28.768 1.00 88.88 82 LEU A C 1
ATOM 683 O O . LEU A 1 82 ? -11.167 -0.055 -28.616 1.00 88.88 82 LEU A O 1
ATOM 687 N N . SER A 1 83 ? -10.344 2.017 -28.363 1.00 87.31 83 SER A N 1
ATOM 688 C CA . SER A 1 83 ? -9.112 1.581 -27.697 1.00 87.31 83 SER A CA 1
ATOM 689 C C . SER A 1 83 ? -9.406 0.853 -26.379 1.00 87.31 83 SER A C 1
ATOM 691 O O . SER A 1 83 ? -8.857 -0.223 -26.115 1.00 87.31 83 SER A O 1
ATOM 693 N N . ARG A 1 84 ? -10.314 1.396 -25.560 1.00 88.81 84 ARG A N 1
ATOM 694 C CA . ARG A 1 84 ? -10.746 0.811 -24.284 1.00 88.81 84 ARG A CA 1
ATOM 695 C C . ARG A 1 84 ? -11.515 -0.492 -24.485 1.00 88.81 84 ARG A C 1
ATOM 697 O O . ARG A 1 84 ? -11.212 -1.464 -23.796 1.00 88.81 84 ARG A O 1
ATOM 704 N N . ALA A 1 85 ? -12.408 -0.565 -25.469 1.00 88.81 85 ALA A N 1
ATOM 705 C CA . ALA A 1 85 ? -13.119 -1.787 -25.841 1.00 88.81 85 ALA A CA 1
ATOM 706 C C . ALA A 1 85 ? -12.142 -2.892 -26.263 1.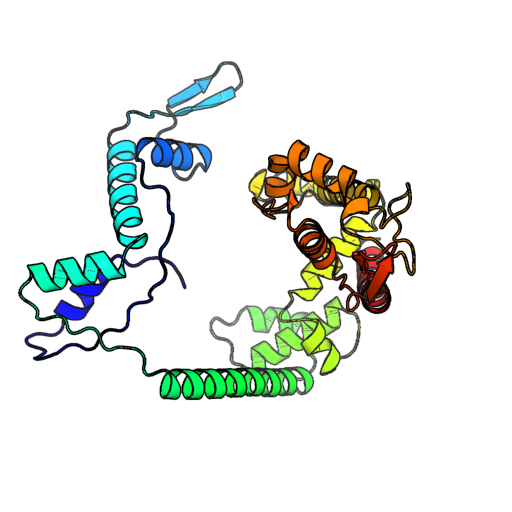00 88.81 85 ALA A C 1
ATOM 708 O O . ALA A 1 85 ? -12.224 -4.026 -25.782 1.00 88.81 85 ALA A O 1
ATOM 709 N N . SER A 1 86 ? -11.146 -2.539 -27.083 1.00 88.62 86 SER A N 1
ATOM 710 C CA . SER A 1 86 ? -10.040 -3.431 -27.423 1.00 88.62 86 SER A CA 1
ATOM 711 C C . SER A 1 86 ? -9.334 -3.946 -26.165 1.00 88.62 86 SER A C 1
ATOM 713 O O . SER A 1 86 ? -9.178 -5.156 -26.011 1.00 88.62 86 SER A O 1
ATOM 715 N N . LYS A 1 87 ? -8.935 -3.048 -25.254 1.00 86.75 87 LYS A N 1
ATOM 716 C CA . LYS A 1 87 ? -8.206 -3.401 -24.025 1.00 86.75 87 LYS A CA 1
ATOM 717 C C . LYS A 1 87 ? -9.035 -4.296 -23.107 1.00 86.75 87 LYS A C 1
ATOM 719 O O . LYS A 1 87 ? -8.514 -5.307 -22.644 1.00 86.75 87 LYS A O 1
ATOM 724 N N . ASN A 1 88 ? -10.316 -3.987 -22.906 1.00 89.31 88 ASN A N 1
ATOM 725 C CA . ASN A 1 88 ? -11.228 -4.741 -22.040 1.00 89.31 88 ASN A CA 1
ATOM 726 C C . ASN A 1 88 ? -11.261 -6.241 -22.366 1.00 89.31 88 ASN A C 1
ATOM 728 O O . ASN A 1 88 ? -11.394 -7.059 -21.455 1.00 89.31 88 ASN A O 1
ATOM 732 N N . SER A 1 89 ? -11.098 -6.607 -23.643 1.00 90.25 89 SER A N 1
ATOM 733 C CA . SER A 1 89 ? -11.085 -7.999 -24.114 1.00 90.25 89 SER A CA 1
ATOM 734 C C . SER A 1 89 ? -9.912 -8.313 -25.056 1.00 90.25 89 SER A C 1
ATOM 736 O O . SER A 1 89 ? -10.084 -9.022 -26.048 1.00 90.25 89 SER A O 1
ATOM 738 N N . ILE A 1 90 ? -8.705 -7.831 -24.733 1.00 90.81 90 ILE A N 1
ATOM 739 C CA . ILE A 1 90 ? -7.536 -7.864 -25.635 1.00 90.81 90 ILE A CA 1
ATOM 740 C C . ILE A 1 90 ? -7.214 -9.253 -26.198 1.00 90.81 90 ILE A C 1
ATOM 742 O O . ILE A 1 90 ? -6.988 -9.399 -27.396 1.00 90.81 90 ILE A O 1
ATOM 746 N N . ARG A 1 91 ? -7.245 -10.289 -25.352 1.00 90.12 91 ARG A N 1
ATOM 747 C CA . ARG A 1 91 ? -6.953 -11.671 -25.750 1.00 90.12 91 ARG A CA 1
ATOM 748 C C . ARG A 1 91 ? -7.948 -12.180 -26.786 1.00 90.12 91 ARG A C 1
ATOM 750 O O . ARG A 1 91 ? -7.538 -12.766 -27.779 1.00 90.12 91 ARG A O 1
ATOM 757 N N . LYS A 1 92 ? -9.241 -11.948 -26.542 1.00 92.00 92 LYS A N 1
ATOM 758 C CA . LYS A 1 92 ? -10.313 -12.376 -27.441 1.00 92.00 92 LYS A CA 1
ATOM 759 C C . LYS A 1 92 ? -10.159 -11.681 -28.792 1.00 92.00 92 LYS A C 1
ATOM 761 O O . LYS A 1 92 ? -10.023 -12.358 -29.799 1.00 92.00 92 LYS A O 1
ATOM 766 N N . HIS A 1 93 ? -10.073 -10.351 -28.792 1.00 92.69 93 HIS A N 1
ATOM 767 C CA . HIS A 1 93 ? -9.960 -9.580 -30.030 1.00 92.69 93 HIS A CA 1
ATOM 768 C C . HIS A 1 93 ? -8.691 -9.908 -30.825 1.00 92.69 93 HIS A C 1
ATOM 770 O O . HIS A 1 93 ? -8.729 -9.937 -32.049 1.00 92.69 93 HIS A O 1
ATOM 776 N N . PHE A 1 94 ? -7.576 -10.216 -30.158 1.00 92.44 94 PHE A N 1
ATOM 777 C CA . PHE A 1 94 ? -6.367 -10.666 -30.845 1.00 92.44 94 PHE A CA 1
ATOM 778 C C . PHE A 1 94 ? -6.546 -12.032 -31.528 1.00 92.44 94 PHE A C 1
ATOM 780 O O . PHE A 1 94 ? -6.124 -12.203 -32.670 1.00 92.44 94 PHE A O 1
ATOM 787 N N . ILE A 1 95 ? -7.176 -12.999 -30.849 1.00 92.50 95 ILE A N 1
ATOM 788 C CA . ILE A 1 95 ? -7.479 -14.318 -31.428 1.00 92.50 95 ILE A CA 1
ATOM 789 C C . ILE A 1 95 ? -8.429 -14.164 -32.619 1.00 92.50 95 ILE A C 1
ATOM 791 O O . ILE A 1 95 ? -8.165 -14.734 -33.680 1.00 92.50 95 ILE A O 1
ATOM 795 N N . ASP A 1 96 ? -9.482 -13.359 -32.463 1.00 94.25 96 ASP A N 1
ATOM 796 C CA . ASP A 1 96 ? -10.464 -13.083 -33.514 1.00 94.25 96 ASP A CA 1
ATOM 797 C C . ASP A 1 96 ? -9.780 -12.443 -34.737 1.00 94.25 96 ASP A C 1
ATOM 799 O O . ASP A 1 96 ? -9.952 -12.924 -35.856 1.00 94.25 96 ASP A O 1
ATOM 803 N N . LEU A 1 97 ? -8.917 -11.438 -34.528 1.00 93.44 97 LEU A N 1
ATOM 804 C CA . LEU A 1 97 ? -8.145 -10.781 -35.591 1.00 93.44 97 LEU A CA 1
ATOM 805 C C . LEU A 1 97 ? -7.210 -11.755 -36.323 1.00 93.44 97 LEU A C 1
ATOM 807 O O . LEU A 1 97 ? -7.168 -11.769 -37.553 1.00 93.44 97 LEU A O 1
ATOM 811 N N . LYS A 1 98 ? -6.454 -12.587 -35.595 1.00 92.75 98 LYS A N 1
ATOM 812 C CA . LYS A 1 98 ? -5.547 -13.568 -36.213 1.00 92.75 98 LYS A CA 1
ATOM 813 C C . LYS A 1 98 ? -6.311 -14.610 -37.022 1.00 92.75 98 LYS A C 1
ATOM 815 O O . LYS A 1 98 ? -5.904 -14.915 -38.142 1.00 92.75 98 LYS A O 1
ATOM 820 N N . THR A 1 99 ? -7.426 -15.095 -36.487 1.00 93.94 99 THR A N 1
ATOM 821 C CA . THR A 1 99 ? -8.301 -16.053 -37.175 1.00 93.94 99 THR A CA 1
ATOM 822 C C . THR A 1 99 ? -8.895 -15.434 -38.440 1.00 93.94 99 THR A C 1
ATOM 824 O O . THR A 1 99 ? -8.851 -16.054 -39.500 1.00 93.94 99 THR A O 1
ATOM 827 N N . TYR A 1 100 ? -9.365 -14.184 -38.360 1.00 93.56 100 TYR A N 1
ATOM 828 C CA . TYR A 1 100 ? -9.851 -13.420 -39.511 1.00 93.56 100 TYR A CA 1
ATOM 829 C C . TYR A 1 100 ? -8.772 -13.254 -40.594 1.00 93.56 100 TYR A C 1
ATOM 831 O O . TYR A 1 100 ? -9.041 -13.446 -41.775 1.00 93.56 100 TYR A O 1
ATOM 839 N N . ASN A 1 101 ? -7.524 -13.000 -40.191 1.00 91.06 101 ASN A N 1
ATOM 840 C CA . ASN A 1 101 ? -6.369 -12.900 -41.087 1.00 91.06 101 ASN A CA 1
ATOM 841 C C . ASN A 1 101 ? -5.849 -14.266 -41.596 1.00 91.06 101 ASN A C 1
ATOM 843 O O . ASN A 1 101 ? -4.760 -14.329 -42.167 1.00 91.06 101 ASN A O 1
ATOM 847 N N . GLY A 1 102 ? -6.582 -15.363 -41.375 1.00 91.62 102 GLY A N 1
ATOM 848 C CA . GLY A 1 102 ? -6.262 -16.695 -41.900 1.00 91.62 102 GLY A CA 1
ATOM 849 C C . GLY A 1 102 ? -5.236 -17.492 -41.090 1.00 91.62 102 GLY A C 1
ATOM 850 O O . GLY A 1 102 ? -4.743 -18.514 -41.566 1.00 91.62 102 GLY A O 1
ATOM 851 N N . TRP A 1 103 ? -4.896 -17.062 -39.872 1.00 92.19 103 TRP A N 1
ATOM 852 C CA . TRP A 1 103 ? -4.013 -17.832 -38.996 1.00 92.19 103 TRP A CA 1
ATOM 853 C C . TRP A 1 103 ? -4.779 -18.945 -38.286 1.00 92.19 103 TRP A C 1
ATOM 855 O O . TRP A 1 103 ? -5.856 -18.726 -37.737 1.00 92.19 103 TRP A O 1
ATOM 865 N N . ASN A 1 104 ? -4.169 -20.127 -38.203 1.00 92.56 104 ASN A N 1
ATOM 866 C CA . ASN A 1 104 ? -4.649 -21.185 -37.323 1.00 92.56 104 ASN A CA 1
ATOM 867 C C . ASN A 1 104 ? -4.134 -20.940 -35.896 1.00 92.56 104 ASN A C 1
ATOM 869 O O . ASN A 1 104 ? -2.937 -21.064 -35.625 1.00 92.56 104 ASN A O 1
ATOM 873 N N . VAL A 1 105 ? -5.034 -20.564 -34.987 1.00 91.56 105 VAL A N 1
ATOM 874 C CA . VAL A 1 105 ? -4.699 -20.269 -33.591 1.00 91.56 105 VAL A CA 1
ATOM 875 C C . VAL A 1 105 ? -4.919 -21.513 -32.734 1.00 91.56 105 VAL A C 1
ATOM 877 O O . VAL A 1 105 ? -6.042 -21.973 -32.558 1.00 91.56 105 VAL A O 1
ATOM 880 N N . THR A 1 106 ? -3.840 -22.038 -32.151 1.00 90.56 106 THR A N 1
ATOM 881 C CA . THR A 1 106 ? -3.906 -23.149 -31.189 1.00 90.56 106 THR A CA 1
ATOM 882 C C . THR A 1 106 ? -3.717 -22.630 -29.767 1.00 90.56 106 THR A C 1
ATOM 884 O O . THR A 1 106 ? -2.665 -22.085 -29.429 1.00 90.56 106 THR A O 1
ATOM 887 N N . GLU A 1 107 ? -4.723 -22.818 -28.913 1.00 86.12 107 GLU A N 1
ATOM 888 C CA . GLU A 1 107 ? -4.634 -22.466 -27.496 1.00 86.12 107 GLU A CA 1
ATOM 889 C C . GLU A 1 107 ? -3.849 -23.538 -26.728 1.00 86.12 107 GLU A C 1
ATOM 891 O O . GLU A 1 107 ? -4.310 -24.665 -26.532 1.00 86.12 107 GLU A O 1
ATOM 896 N N . VAL A 1 108 ? -2.642 -23.182 -26.285 1.00 84.56 108 VAL A N 1
ATOM 897 C CA . VAL A 1 108 ? -1.832 -24.046 -25.422 1.00 84.56 108 VAL A CA 1
ATOM 898 C C . VAL A 1 108 ? -2.427 -24.007 -24.018 1.00 84.56 108 VAL A C 1
ATOM 900 O O . VAL A 1 108 ? -2.370 -22.980 -23.339 1.00 84.56 108 VAL A O 1
ATOM 903 N N . LYS A 1 109 ? -3.021 -25.125 -23.587 1.00 79.94 109 LYS A N 1
ATOM 904 C CA . LYS A 1 109 ? -3.548 -25.260 -22.225 1.00 79.94 109 LYS A CA 1
ATOM 905 C C . LYS A 1 109 ? -2.412 -25.173 -21.212 1.00 79.94 109 LYS A C 1
ATOM 907 O O . LYS A 1 109 ? -1.326 -25.704 -21.432 1.00 79.94 109 LYS A O 1
ATOM 912 N N . THR A 1 110 ? -2.695 -24.535 -20.083 1.00 78.56 110 THR A N 1
ATOM 913 C CA . THR A 1 110 ? -1.782 -24.516 -18.942 1.00 78.56 110 THR A CA 1
ATOM 914 C C . THR A 1 110 ? -1.596 -25.933 -18.413 1.00 78.56 110 THR A C 1
ATOM 916 O O . THR A 1 110 ? -2.561 -26.559 -17.973 1.00 78.56 110 THR A O 1
ATOM 919 N N . ASP A 1 111 ? -0.359 -26.423 -18.413 1.00 85.62 111 ASP A N 1
ATOM 920 C CA . ASP A 1 111 ? 0.002 -27.604 -17.635 1.00 85.62 111 ASP A CA 1
ATOM 921 C C . ASP A 1 111 ? 0.034 -27.208 -16.154 1.00 85.62 111 ASP A C 1
ATOM 923 O O . ASP A 1 111 ? 0.838 -26.377 -15.726 1.00 85.62 111 ASP A O 1
ATOM 927 N N . THR A 1 112 ? -0.881 -27.774 -15.368 1.00 85.00 112 THR A N 1
ATOM 928 C CA . THR A 1 112 ? -1.038 -27.450 -13.946 1.00 85.00 112 THR A CA 1
ATOM 929 C C . THR A 1 112 ? 0.210 -27.765 -13.129 1.00 85.00 112 THR A C 1
ATOM 931 O O . THR A 1 112 ? 0.490 -27.064 -12.158 1.00 85.00 112 THR A O 1
ATOM 934 N N . ARG A 1 113 ? 0.967 -28.803 -13.504 1.00 86.19 113 ARG A N 1
ATOM 935 C CA . ARG A 1 113 ? 2.173 -29.213 -12.783 1.00 86.19 113 ARG A CA 1
ATOM 936 C C . ARG A 1 113 ? 3.318 -28.250 -13.073 1.00 86.19 113 ARG A C 1
ATOM 938 O O . ARG A 1 113 ? 3.931 -27.752 -12.133 1.00 86.19 113 ARG A O 1
ATOM 945 N N . GLU A 1 114 ? 3.562 -27.940 -14.343 1.00 85.38 114 GLU A N 1
ATOM 946 C CA . GLU A 1 114 ? 4.586 -26.961 -14.743 1.00 85.38 114 GLU A CA 1
ATOM 947 C C . GLU A 1 114 ? 4.266 -25.555 -14.217 1.00 85.38 114 GLU A C 1
ATOM 949 O O . GLU A 1 114 ? 5.150 -24.851 -13.732 1.00 85.38 114 GLU A O 1
ATOM 954 N N . ALA A 1 115 ? 2.989 -25.157 -14.220 1.00 82.56 115 ALA A N 1
ATOM 955 C CA . ALA A 1 115 ? 2.559 -23.887 -13.641 1.00 82.56 115 ALA A CA 1
ATOM 956 C C . ALA A 1 115 ? 2.846 -23.809 -12.133 1.00 82.56 115 ALA A C 1
ATOM 958 O O . ALA A 1 115 ? 3.293 -22.767 -11.648 1.00 82.56 115 ALA A O 1
ATOM 959 N N . GLN A 1 116 ? 2.636 -24.905 -11.397 1.00 87.31 116 GLN A N 1
ATOM 960 C CA . GLN A 1 116 ? 2.966 -24.974 -9.975 1.00 87.31 116 GLN A CA 1
ATOM 961 C C . GLN A 1 116 ? 4.482 -24.883 -9.748 1.00 87.31 116 GLN A C 1
ATOM 963 O O . GLN A 1 116 ? 4.920 -24.088 -8.918 1.00 87.31 116 GLN A O 1
ATOM 968 N N . ILE A 1 117 ? 5.283 -25.616 -10.530 1.00 90.06 117 ILE A N 1
ATOM 969 C CA . ILE A 1 117 ? 6.753 -25.553 -10.473 1.00 90.06 117 ILE A CA 1
ATOM 970 C C . ILE A 1 117 ? 7.240 -24.121 -10.733 1.00 90.06 117 ILE A C 1
ATOM 972 O O . ILE A 1 117 ? 8.051 -23.594 -9.969 1.00 90.06 117 ILE A O 1
ATOM 976 N N . GLY A 1 118 ? 6.715 -23.466 -11.772 1.00 86.56 118 GLY A N 1
ATOM 977 C CA . GLY A 1 118 ? 7.041 -22.079 -12.099 1.00 86.56 118 GLY A CA 1
ATOM 978 C C . GLY A 1 118 ? 6.634 -21.097 -10.999 1.00 86.56 118 GLY A C 1
ATOM 979 O O . GLY A 1 118 ? 7.410 -20.207 -10.655 1.00 86.56 118 GLY A O 1
ATOM 980 N N . SER A 1 119 ? 5.455 -21.280 -10.398 1.00 86.50 119 SER A N 1
ATOM 981 C CA . SER A 1 119 ? 4.988 -20.475 -9.263 1.00 86.50 119 SER A CA 1
ATOM 982 C C . SER A 1 119 ? 5.905 -20.618 -8.044 1.00 86.50 119 SER A C 1
ATOM 984 O O . SER A 1 119 ? 6.282 -19.618 -7.427 1.00 86.50 119 SER A O 1
ATOM 986 N N . ASP A 1 120 ? 6.305 -21.845 -7.709 1.00 91.19 120 ASP A N 1
ATOM 987 C CA . ASP A 1 120 ? 7.186 -22.116 -6.572 1.00 91.19 120 ASP A CA 1
ATOM 988 C C . ASP A 1 120 ? 8.599 -21.571 -6.807 1.00 91.19 120 ASP A C 1
ATOM 990 O O . ASP A 1 120 ? 9.188 -20.965 -5.908 1.00 91.19 120 ASP A O 1
ATOM 994 N N . ALA A 1 121 ? 9.131 -21.722 -8.024 1.00 91.12 121 ALA A N 1
ATOM 995 C CA . ALA A 1 121 ? 10.409 -21.137 -8.419 1.00 91.12 121 ALA A CA 1
ATOM 996 C C . ALA A 1 121 ? 10.367 -19.604 -8.347 1.00 91.12 121 ALA A C 1
ATOM 998 O O . ALA A 1 121 ? 11.243 -18.996 -7.736 1.00 91.12 121 ALA A O 1
ATOM 999 N N . PHE A 1 122 ? 9.315 -18.979 -8.883 1.00 86.12 122 PHE A N 1
ATOM 1000 C CA . PHE A 1 122 ? 9.129 -17.531 -8.826 1.00 86.12 122 PHE A CA 1
ATOM 1001 C C . PHE A 1 122 ? 9.065 -17.014 -7.385 1.00 86.12 122 PHE A C 1
ATOM 1003 O O . PHE A 1 122 ? 9.703 -16.012 -7.059 1.00 86.12 122 PHE A O 1
ATOM 1010 N N . LYS A 1 123 ? 8.334 -17.708 -6.502 1.00 91.19 123 LYS A N 1
ATOM 1011 C CA . LYS A 1 123 ? 8.251 -17.349 -5.082 1.00 91.19 123 LYS A CA 1
ATOM 1012 C C . LYS A 1 123 ? 9.627 -17.396 -4.413 1.00 91.19 123 LYS A C 1
ATOM 1014 O O . LYS A 1 123 ? 10.009 -16.417 -3.777 1.00 91.19 123 LYS A O 1
ATOM 1019 N N . LYS A 1 124 ? 10.391 -18.473 -4.627 1.00 92.81 124 LYS A N 1
ATOM 1020 C CA . LYS A 1 124 ? 11.763 -18.607 -4.108 1.00 92.81 124 LYS A CA 1
ATOM 1021 C C . LYS A 1 124 ? 12.690 -17.520 -4.648 1.00 92.81 124 LYS A C 1
ATOM 1023 O O . LYS A 1 124 ? 13.419 -16.907 -3.879 1.00 92.81 124 LYS A O 1
ATOM 1028 N N . SER A 1 125 ? 12.640 -17.233 -5.949 1.00 91.31 125 SER A N 1
ATOM 1029 C CA . SER A 1 125 ? 13.443 -16.161 -6.548 1.00 91.31 125 SER A CA 1
ATOM 1030 C C . SER A 1 125 ? 13.088 -14.792 -5.975 1.00 91.31 125 SER A C 1
ATOM 1032 O O . SER A 1 125 ? 13.978 -13.985 -5.734 1.00 91.31 125 SER A O 1
ATOM 1034 N N . LYS A 1 126 ? 11.804 -14.521 -5.718 1.00 91.38 126 LYS A N 1
ATOM 1035 C CA . LYS A 1 126 ? 11.371 -13.269 -5.090 1.00 91.38 126 LYS A CA 1
ATOM 1036 C C . LYS A 1 126 ? 11.914 -13.128 -3.665 1.00 91.38 126 LYS A C 1
ATOM 1038 O O . LYS A 1 126 ? 12.393 -12.054 -3.314 1.00 91.38 126 LYS A O 1
ATOM 1043 N N . GLU A 1 127 ? 11.836 -14.192 -2.868 1.00 91.62 127 GLU A N 1
ATOM 1044 C CA . GLU A 1 127 ? 12.389 -14.236 -1.506 1.00 91.62 127 GLU A CA 1
ATOM 1045 C C . GLU A 1 127 ? 13.910 -14.020 -1.523 1.00 91.62 127 GLU A C 1
ATOM 1047 O O . GLU A 1 127 ? 14.429 -13.210 -0.758 1.00 91.62 127 GLU A O 1
ATOM 1052 N N . GLU A 1 128 ? 14.611 -14.652 -2.465 1.00 93.31 128 GLU A N 1
ATOM 1053 C CA . GLU A 1 128 ? 16.059 -14.515 -2.614 1.00 93.31 128 GLU A CA 1
ATOM 1054 C C . GLU A 1 128 ? 16.484 -13.107 -3.051 1.00 93.31 128 GLU A C 1
ATOM 1056 O O . GLU A 1 128 ? 17.405 -12.527 -2.480 1.00 93.31 128 GLU A O 1
ATOM 1061 N N . ILE A 1 129 ? 15.780 -12.504 -4.014 1.00 91.44 129 ILE A N 1
ATOM 1062 C CA . ILE A 1 129 ? 16.034 -11.119 -4.438 1.00 91.44 129 ILE A CA 1
ATOM 1063 C C . ILE A 1 129 ? 15.799 -10.146 -3.274 1.00 91.44 129 ILE A C 1
ATOM 1065 O O . ILE A 1 129 ? 16.583 -9.215 -3.084 1.00 91.44 129 ILE A O 1
ATOM 1069 N N . ALA A 1 130 ? 14.740 -10.355 -2.485 1.00 90.69 130 ALA A N 1
ATOM 1070 C CA . ALA A 1 130 ? 14.459 -9.533 -1.311 1.00 90.69 130 ALA A CA 1
ATOM 1071 C C . ALA A 1 130 ? 15.567 -9.662 -0.252 1.00 90.69 130 ALA A C 1
ATOM 1073 O O . ALA A 1 130 ? 16.016 -8.647 0.283 1.00 90.69 130 ALA A O 1
ATOM 1074 N N . ARG A 1 131 ? 16.062 -10.885 -0.013 1.00 94.12 131 ARG A N 1
ATOM 1075 C CA . ARG A 1 131 ? 17.188 -11.161 0.890 1.00 94.12 131 ARG A CA 1
ATOM 1076 C C . ARG A 1 131 ? 18.463 -10.450 0.442 1.00 94.12 131 ARG A C 1
ATOM 1078 O O . ARG A 1 131 ? 19.022 -9.677 1.214 1.00 94.12 131 ARG A O 1
ATOM 1085 N N . LEU A 1 132 ? 18.873 -10.640 -0.814 1.00 94.19 132 LEU A N 1
ATOM 1086 C CA . LEU A 1 132 ? 20.069 -10.000 -1.375 1.00 94.19 132 LEU A CA 1
ATOM 1087 C C . LEU A 1 132 ? 19.974 -8.474 -1.312 1.00 94.19 132 LEU A C 1
ATOM 1089 O O . LEU A 1 132 ? 20.934 -7.800 -0.945 1.00 94.19 132 LEU A O 1
ATOM 1093 N N . ARG A 1 133 ? 18.800 -7.908 -1.608 1.00 93.50 133 ARG A N 1
ATOM 1094 C CA . ARG A 1 133 ? 18.572 -6.468 -1.464 1.00 93.50 133 ARG A CA 1
ATOM 1095 C C . ARG A 1 133 ? 18.709 -6.010 -0.014 1.00 93.50 133 ARG A C 1
ATOM 1097 O O . ARG A 1 133 ? 19.327 -4.975 0.226 1.00 93.50 133 ARG A O 1
ATOM 1104 N N . CYS A 1 134 ? 18.129 -6.742 0.935 1.00 95.75 134 CYS A N 1
ATOM 1105 C CA . CYS A 1 134 ? 18.240 -6.426 2.355 1.00 95.75 134 CYS A CA 1
ATOM 1106 C C . CYS A 1 134 ? 19.708 -6.412 2.799 1.00 95.75 134 CYS A C 1
ATOM 1108 O O . CYS A 1 134 ? 20.153 -5.442 3.409 1.00 95.75 134 CYS A O 1
ATOM 1110 N N . GLU A 1 135 ? 20.478 -7.435 2.423 1.00 96.38 135 GLU A N 1
ATOM 1111 C CA . GLU A 1 135 ? 21.915 -7.511 2.698 1.00 96.38 135 GLU A CA 1
ATOM 1112 C C . GLU A 1 135 ? 22.673 -6.330 2.079 1.00 96.38 135 GLU A C 1
ATOM 1114 O O . GLU A 1 135 ? 23.479 -5.691 2.755 1.00 96.38 135 GLU A O 1
ATOM 1119 N N . MET A 1 136 ? 22.378 -5.977 0.823 1.00 96.31 136 MET A N 1
ATOM 1120 C CA . MET A 1 136 ? 22.988 -4.819 0.164 1.00 96.31 136 MET A CA 1
ATOM 1121 C C . MET A 1 136 ? 22.692 -3.505 0.894 1.00 96.31 136 MET A C 1
ATOM 1123 O O . MET A 1 136 ? 23.596 -2.690 1.044 1.00 96.31 136 MET A O 1
ATOM 1127 N N . ILE A 1 137 ? 21.454 -3.286 1.352 1.00 97.19 137 ILE A N 1
ATOM 1128 C CA . ILE A 1 137 ? 21.067 -2.070 2.086 1.00 97.19 137 ILE A CA 1
ATOM 1129 C C . ILE A 1 137 ? 21.757 -2.019 3.453 1.00 97.19 137 ILE A C 1
ATOM 1131 O O . ILE A 1 137 ? 22.314 -0.984 3.816 1.00 97.19 137 ILE A O 1
ATOM 1135 N N . CYS A 1 138 ? 21.764 -3.126 4.198 1.00 96.81 138 CYS A N 1
ATOM 1136 C CA . CYS A 1 138 ? 22.398 -3.187 5.514 1.00 96.81 138 CYS A CA 1
ATOM 1137 C C . CYS A 1 138 ? 23.921 -2.985 5.444 1.00 96.81 138 CYS A C 1
ATOM 1139 O O . CYS A 1 138 ? 24.491 -2.323 6.312 1.00 96.81 138 CYS A O 1
ATOM 1141 N N . ASN A 1 139 ? 24.566 -3.506 4.396 1.00 96.69 139 ASN A N 1
ATOM 1142 C CA . ASN A 1 139 ? 26.012 -3.393 4.191 1.00 96.69 139 ASN A CA 1
ATOM 1143 C C . ASN A 1 139 ? 26.433 -2.118 3.443 1.00 96.69 139 ASN A C 1
ATOM 1145 O O . ASN A 1 139 ? 27.626 -1.829 3.354 1.00 96.69 139 ASN A O 1
ATOM 1149 N N . ALA A 1 140 ? 25.490 -1.348 2.893 1.00 96.75 140 ALA A N 1
ATOM 1150 C CA . ALA A 1 140 ? 25.803 -0.101 2.209 1.00 96.75 140 ALA A CA 1
ATOM 1151 C C . ALA A 1 140 ? 26.407 0.916 3.183 1.00 96.75 140 ALA A C 1
ATOM 1153 O O . ALA A 1 140 ? 25.945 1.060 4.307 1.00 96.75 140 ALA A O 1
ATOM 1154 N N . GLU A 1 141 ? 27.419 1.657 2.752 1.00 94.94 141 GLU A N 1
ATOM 1155 C CA . GLU A 1 141 ? 28.023 2.728 3.548 1.00 94.94 141 GLU A CA 1
ATOM 1156 C C . GLU A 1 141 ? 26.999 3.817 3.924 1.00 94.94 141 GLU A C 1
ATOM 1158 O O . GLU A 1 141 ? 26.148 4.181 3.105 1.00 94.94 141 GLU A O 1
ATOM 1163 N N . LYS A 1 142 ? 27.103 4.362 5.144 1.00 95.88 142 LYS A N 1
ATOM 1164 C CA . LYS A 1 142 ? 26.332 5.543 5.553 1.00 95.88 142 LYS A CA 1
ATOM 1165 C C . LYS A 1 142 ? 26.786 6.751 4.739 1.00 95.88 142 LYS A C 1
ATOM 1167 O O . LYS A 1 142 ? 27.979 7.000 4.616 1.00 95.88 142 LYS A O 1
ATOM 1172 N N . ILE A 1 143 ? 25.830 7.509 4.217 1.00 95.88 143 ILE A N 1
ATOM 1173 C CA . ILE A 1 143 ? 26.095 8.703 3.411 1.00 95.88 143 ILE A CA 1
ATOM 1174 C C . ILE A 1 143 ? 25.539 9.952 4.092 1.00 95.88 143 ILE A C 1
ATOM 1176 O O . ILE A 1 143 ? 24.593 9.889 4.875 1.00 95.88 143 ILE A O 1
ATOM 1180 N N . THR A 1 144 ? 26.123 11.099 3.774 1.00 95.19 144 THR A N 1
ATOM 1181 C CA . THR A 1 144 ? 25.688 12.417 4.244 1.00 95.19 144 THR A CA 1
ATOM 1182 C C . THR A 1 144 ? 24.565 12.998 3.380 1.00 95.19 144 THR A C 1
ATOM 1184 O O . THR A 1 144 ? 24.385 12.625 2.219 1.00 95.19 144 THR A O 1
ATOM 1187 N N . ASP A 1 145 ? 23.867 14.015 3.897 1.00 93.75 145 ASP A N 1
ATOM 1188 C CA . ASP A 1 145 ? 22.855 14.781 3.151 1.00 93.75 145 ASP A CA 1
ATOM 1189 C C . ASP A 1 145 ? 23.386 15.345 1.812 1.00 93.75 145 ASP A C 1
ATOM 1191 O O . ASP A 1 145 ? 22.642 15.463 0.837 1.00 93.75 145 ASP A O 1
ATOM 1195 N N . LYS A 1 146 ? 24.676 15.713 1.739 1.00 93.75 146 LYS A N 1
ATOM 1196 C CA . LYS A 1 146 ? 25.298 16.226 0.502 1.00 93.75 146 LYS A CA 1
ATOM 1197 C C . LYS A 1 146 ? 25.503 15.117 -0.528 1.00 93.75 146 LYS A C 1
ATOM 1199 O O . LYS A 1 146 ? 25.254 15.323 -1.716 1.00 93.75 146 LYS A O 1
ATOM 1204 N N . GLU A 1 147 ? 25.960 13.955 -0.079 1.00 92.62 147 GLU A N 1
ATOM 1205 C CA . GLU A 1 147 ? 26.189 12.794 -0.939 1.00 92.62 147 GLU A CA 1
ATOM 1206 C C . GLU A 1 147 ? 24.879 12.216 -1.454 1.00 92.62 147 GLU A C 1
ATOM 1208 O O . GLU A 1 147 ? 24.798 11.871 -2.628 1.00 92.62 147 GLU A O 1
ATOM 1213 N N . GLU A 1 148 ? 23.835 12.186 -0.627 1.00 93.88 148 GLU A N 1
ATOM 1214 C CA . GLU A 1 148 ? 22.512 11.744 -1.058 1.00 93.88 148 GLU A CA 1
ATOM 1215 C C . GLU A 1 148 ? 21.963 12.615 -2.195 1.00 93.88 148 GLU A C 1
ATOM 1217 O O . GLU A 1 148 ? 21.569 12.087 -3.239 1.00 93.88 148 GLU A O 1
ATOM 1222 N N . LYS A 1 149 ? 22.037 13.946 -2.054 1.00 91.88 149 LYS A N 1
ATOM 1223 C CA . LYS A 1 149 ? 21.648 14.884 -3.119 1.00 91.88 149 LYS A CA 1
ATOM 1224 C C . LYS A 1 149 ? 22.464 14.671 -4.391 1.00 91.88 149 LYS A C 1
ATOM 1226 O O . LYS A 1 149 ? 21.910 14.680 -5.487 1.00 91.88 149 LYS A O 1
ATOM 1231 N N . ARG A 1 150 ? 23.776 14.451 -4.257 1.00 91.81 150 ARG A N 1
ATOM 1232 C CA . ARG A 1 150 ? 24.654 14.162 -5.398 1.00 91.81 150 ARG A CA 1
ATOM 1233 C C . ARG A 1 150 ? 24.245 12.862 -6.092 1.00 91.81 150 ARG A C 1
ATOM 1235 O O . ARG A 1 150 ? 24.158 12.848 -7.314 1.00 91.81 150 ARG A O 1
ATOM 1242 N N . LEU A 1 151 ? 23.981 11.796 -5.333 1.00 90.50 151 LEU A N 1
ATOM 1243 C CA . LEU A 1 151 ? 23.594 10.487 -5.864 1.00 90.50 151 LEU A CA 1
ATOM 1244 C C . LEU A 1 151 ? 22.235 10.522 -6.577 1.00 90.50 151 LEU A C 1
ATOM 1246 O O . LEU A 1 151 ? 22.073 9.854 -7.595 1.00 90.50 151 LEU A O 1
ATOM 1250 N N . LYS A 1 152 ? 21.284 11.337 -6.106 1.00 85.75 152 LYS A N 1
ATOM 1251 C CA . LYS A 1 152 ? 19.994 11.549 -6.785 1.00 85.75 152 LYS A CA 1
ATOM 1252 C C . LYS A 1 152 ? 20.108 12.208 -8.158 1.00 85.75 152 LYS A C 1
ATOM 1254 O O . LYS A 1 152 ? 19.246 11.978 -8.998 1.00 85.75 152 LYS A O 1
ATOM 1259 N N . ASN A 1 153 ? 21.158 12.991 -8.394 1.00 88.44 153 ASN A N 1
ATOM 1260 C CA . ASN A 1 153 ? 21.345 13.712 -9.654 1.00 88.44 153 ASN A CA 1
ATOM 1261 C C . ASN A 1 153 ? 21.952 12.847 -10.773 1.00 88.44 153 ASN A C 1
ATOM 1263 O O . ASN A 1 153 ? 22.097 13.325 -11.897 1.00 88.44 153 ASN A O 1
ATOM 1267 N N . PHE A 1 154 ? 22.321 11.592 -10.502 1.00 85.56 154 PHE A N 1
ATOM 1268 C CA . PHE A 1 154 ? 22.796 10.688 -11.548 1.00 85.56 154 PHE A CA 1
ATOM 1269 C C . PHE A 1 154 ? 21.628 10.169 -12.392 1.00 85.56 154 PHE A C 1
ATOM 1271 O O . PHE A 1 154 ? 20.651 9.640 -11.865 1.00 85.56 154 PHE A O 1
ATOM 1278 N N . SER A 1 155 ? 21.768 10.261 -13.717 1.00 77.94 155 SER A N 1
ATOM 1279 C CA . SER A 1 155 ? 20.778 9.775 -14.690 1.00 77.94 155 SER A CA 1
ATOM 1280 C C . SER A 1 155 ? 20.630 8.251 -14.698 1.00 77.94 155 SER A C 1
ATOM 1282 O O . SER A 1 155 ? 19.563 7.737 -15.022 1.00 77.94 155 SER A O 1
ATOM 1284 N N . SER A 1 156 ? 21.683 7.525 -14.316 1.00 83.44 156 SER A N 1
ATOM 1285 C CA . SER A 1 156 ? 21.681 6.074 -14.143 1.00 83.44 156 SER A CA 1
ATOM 1286 C C . SER A 1 156 ? 22.333 5.721 -12.812 1.00 83.44 156 SER A C 1
ATOM 1288 O O . SER A 1 156 ? 23.469 6.120 -12.544 1.00 83.44 156 SER A O 1
ATOM 1290 N N . ARG A 1 157 ? 21.601 4.996 -11.962 1.00 86.44 157 ARG A N 1
ATOM 1291 C CA . ARG A 1 157 ? 22.042 4.588 -10.625 1.00 86.44 157 ARG A CA 1
ATOM 1292 C C . ARG A 1 157 ? 22.279 3.085 -10.601 1.00 86.44 157 ARG A C 1
ATOM 1294 O O . ARG A 1 157 ? 21.456 2.302 -11.066 1.00 86.44 157 ARG A O 1
ATOM 1301 N N . THR A 1 158 ? 23.422 2.680 -10.056 1.00 89.88 158 THR A N 1
ATOM 1302 C CA . THR A 1 158 ? 23.719 1.260 -9.828 1.00 89.88 158 THR A CA 1
ATOM 1303 C C . THR A 1 158 ? 22.953 0.745 -8.609 1.00 89.88 158 THR A C 1
ATOM 1305 O O . THR A 1 158 ? 22.564 1.523 -7.736 1.00 89.88 158 THR A O 1
ATOM 1308 N N . ALA A 1 159 ? 22.798 -0.576 -8.490 1.00 89.50 159 ALA A N 1
ATOM 1309 C CA . ALA A 1 159 ? 22.148 -1.188 -7.329 1.00 89.50 159 ALA A CA 1
ATOM 1310 C C . ALA A 1 159 ? 22.823 -0.807 -5.993 1.00 89.50 159 ALA A C 1
ATOM 1312 O O . ALA A 1 159 ? 22.146 -0.627 -4.985 1.00 89.50 159 ALA A O 1
ATOM 1313 N N . LEU A 1 160 ? 24.148 -0.610 -5.989 1.00 91.50 160 LEU A N 1
ATOM 1314 C CA . LEU A 1 160 ? 24.885 -0.154 -4.807 1.00 91.50 160 LEU A CA 1
ATOM 1315 C C . LEU A 1 160 ? 24.554 1.301 -4.437 1.00 91.50 160 LEU A C 1
ATOM 1317 O O . LEU A 1 160 ? 24.416 1.621 -3.259 1.00 91.50 160 LEU A O 1
ATOM 1321 N N . MET A 1 161 ? 24.406 2.186 -5.429 1.00 92.56 161 MET A N 1
ATOM 1322 C CA . MET A 1 161 ? 23.993 3.575 -5.189 1.00 92.56 161 MET A CA 1
ATOM 1323 C C . MET A 1 161 ? 22.573 3.636 -4.619 1.00 92.56 161 MET A C 1
ATOM 1325 O O . MET A 1 161 ? 22.332 4.369 -3.663 1.00 92.56 161 MET A O 1
ATOM 1329 N N . GLU A 1 162 ? 21.652 2.830 -5.152 1.00 92.69 162 GLU A N 1
ATOM 1330 C CA . GLU A 1 162 ? 20.290 2.722 -4.614 1.00 92.69 162 GLU A CA 1
ATOM 1331 C C . GLU A 1 162 ? 20.274 2.175 -3.185 1.00 92.69 162 GLU A C 1
ATOM 1333 O O . GLU A 1 162 ? 19.507 2.660 -2.354 1.00 92.69 162 GLU A O 1
ATOM 1338 N N . ALA A 1 163 ? 21.141 1.210 -2.869 1.00 94.94 163 ALA A N 1
ATOM 1339 C CA . ALA A 1 163 ? 21.266 0.677 -1.517 1.00 94.94 163 ALA A CA 1
ATOM 1340 C C . ALA A 1 163 ? 21.732 1.752 -0.518 1.00 94.94 163 ALA A C 1
ATOM 1342 O O . ALA A 1 163 ? 21.133 1.881 0.550 1.00 94.94 163 ALA A O 1
ATOM 1343 N N . LYS A 1 164 ? 22.720 2.583 -0.890 1.00 96.38 164 LYS A N 1
ATOM 1344 C CA . LYS A 1 164 ? 23.179 3.729 -0.078 1.00 96.38 164 LYS A CA 1
ATOM 1345 C C . LYS A 1 164 ? 22.059 4.745 0.172 1.00 96.38 164 LYS A C 1
ATOM 1347 O O . LYS A 1 164 ? 21.835 5.152 1.310 1.00 96.38 164 LYS A O 1
ATOM 1352 N N . ILE A 1 165 ? 21.328 5.121 -0.881 1.00 94.50 165 ILE A N 1
ATOM 1353 C CA . ILE A 1 165 ? 20.184 6.044 -0.781 1.00 94.50 165 ILE A CA 1
ATOM 1354 C C . ILE A 1 165 ? 19.088 5.444 0.111 1.00 94.50 165 ILE A C 1
ATOM 1356 O O . ILE A 1 165 ? 18.570 6.128 0.991 1.00 94.50 165 ILE A O 1
ATOM 1360 N N . SER A 1 166 ? 18.754 4.167 -0.090 1.00 95.12 166 SER A N 1
ATOM 1361 C CA . SER A 1 166 ? 17.724 3.467 0.685 1.00 95.12 166 SER A CA 1
ATOM 1362 C C . SER A 1 166 ? 18.085 3.416 2.167 1.00 95.12 166 SER A C 1
ATOM 1364 O O . SER A 1 166 ? 17.266 3.802 2.996 1.00 95.12 166 SER A O 1
ATOM 1366 N N . ARG A 1 167 ? 19.322 3.018 2.500 1.00 97.12 167 ARG A N 1
ATOM 1367 C CA . ARG A 1 167 ? 19.826 3.007 3.879 1.00 97.12 167 ARG A CA 1
ATOM 1368 C C . ARG A 1 167 ? 19.658 4.376 4.533 1.00 97.12 167 ARG A C 1
ATOM 1370 O O . ARG A 1 167 ? 19.036 4.466 5.586 1.00 97.12 167 ARG A O 1
ATOM 1377 N N . TYR A 1 168 ? 20.146 5.429 3.879 1.00 96.56 168 TYR A N 1
ATOM 1378 C CA . TYR A 1 168 ? 20.049 6.795 4.391 1.00 96.56 168 TYR A CA 1
ATOM 1379 C C . TYR A 1 168 ? 18.598 7.216 4.661 1.00 96.56 168 TYR A C 1
ATOM 1381 O O . TYR A 1 168 ? 18.310 7.760 5.725 1.00 96.56 168 TYR A O 1
ATOM 1389 N N . TRP A 1 169 ? 17.665 6.957 3.737 1.00 95.38 169 TRP A N 1
ATOM 1390 C CA . TRP A 1 169 ? 16.269 7.367 3.924 1.00 95.38 169 TRP A CA 1
ATOM 1391 C C . TRP A 1 169 ? 15.550 6.564 5.004 1.00 95.38 169 TRP A C 1
ATOM 1393 O O . TRP A 1 169 ? 14.755 7.148 5.740 1.00 95.38 169 TRP A O 1
ATOM 1403 N N . ILE A 1 170 ? 15.837 5.266 5.127 1.00 96.69 170 ILE A N 1
ATOM 1404 C CA . ILE A 1 170 ? 15.292 4.428 6.200 1.00 96.69 170 ILE A CA 1
ATOM 1405 C C . ILE A 1 170 ? 15.808 4.937 7.553 1.00 96.69 170 ILE A C 1
ATOM 1407 O O . ILE A 1 170 ? 15.002 5.291 8.414 1.00 96.69 170 ILE A O 1
ATOM 1411 N N . GLU A 1 171 ? 17.129 5.073 7.716 1.00 96.12 171 GLU A N 1
ATOM 1412 C CA . GLU A 1 171 ? 17.740 5.556 8.964 1.00 96.12 171 GLU A CA 1
ATOM 1413 C C . GLU A 1 171 ? 17.214 6.957 9.333 1.00 96.12 171 GLU A C 1
ATOM 1415 O O . GLU A 1 171 ? 16.772 7.187 10.458 1.00 96.12 171 GLU A O 1
ATOM 1420 N N . LYS A 1 172 ? 17.143 7.883 8.364 1.00 94.69 172 LYS A N 1
ATOM 1421 C CA . LYS A 1 172 ? 16.636 9.251 8.570 1.00 94.69 172 LYS A CA 1
ATOM 1422 C C . LYS A 1 172 ? 15.148 9.299 8.926 1.00 94.69 172 LYS A C 1
ATOM 1424 O O . LYS A 1 172 ? 14.725 10.159 9.710 1.00 94.69 172 LYS A O 1
ATOM 1429 N N . PHE A 1 173 ? 14.334 8.416 8.346 1.00 95.38 173 PHE A N 1
ATOM 1430 C CA . PHE A 1 173 ? 12.902 8.373 8.626 1.00 95.38 173 PHE A CA 1
ATOM 1431 C C . PHE A 1 173 ? 12.636 7.831 10.032 1.00 95.38 173 PHE A C 1
ATOM 1433 O O . PHE A 1 173 ? 12.012 8.533 10.832 1.00 95.38 173 PHE A O 1
ATOM 1440 N N . TYR A 1 174 ? 13.132 6.630 10.344 1.00 95.12 174 TYR A N 1
ATOM 1441 C CA . TYR A 1 174 ? 12.861 5.948 11.617 1.00 95.12 174 TYR A CA 1
ATOM 1442 C C . TYR A 1 174 ? 13.716 6.451 12.783 1.00 95.12 174 TYR A C 1
ATOM 1444 O O . TYR A 1 174 ? 13.348 6.213 13.939 1.00 95.12 174 TYR A O 1
ATOM 1452 N N . ASP A 1 175 ? 14.786 7.198 12.488 1.00 94.06 175 ASP A N 1
ATOM 1453 C CA . ASP A 1 175 ? 15.749 7.715 13.464 1.00 94.06 175 ASP A CA 1
ATOM 1454 C C . ASP A 1 175 ? 16.375 6.572 14.282 1.00 94.06 175 ASP A C 1
ATOM 1456 O O . ASP A 1 175 ? 16.339 6.562 15.514 1.00 94.06 175 ASP A O 1
ATOM 1460 N N . GLU A 1 176 ? 16.809 5.532 13.562 1.00 95.12 176 GLU A N 1
ATOM 1461 C CA . GLU A 1 176 ? 17.387 4.279 14.063 1.00 95.12 176 GLU A CA 1
ATOM 1462 C C . GLU A 1 176 ? 18.426 3.770 13.057 1.00 95.12 176 GLU A C 1
ATOM 1464 O O . GLU A 1 176 ? 18.289 4.001 11.856 1.00 95.12 176 GLU A O 1
ATOM 1469 N N . ASP A 1 177 ? 19.455 3.070 13.538 1.00 96.38 177 ASP A N 1
ATOM 1470 C CA . ASP A 1 177 ? 20.434 2.423 12.662 1.00 96.38 177 ASP A CA 1
ATOM 1471 C C . ASP A 1 177 ? 19.787 1.310 11.829 1.00 96.38 177 ASP A C 1
ATOM 1473 O O . ASP A 1 177 ? 18.879 0.606 12.285 1.00 96.38 177 ASP A O 1
ATOM 1477 N N . ILE A 1 178 ? 20.276 1.130 10.597 1.00 97.12 178 ILE A N 1
ATOM 1478 C CA . ILE A 1 178 ? 19.726 0.123 9.694 1.00 97.12 178 ILE A CA 1
ATOM 1479 C C . ILE A 1 178 ? 19.885 -1.284 10.278 1.00 97.12 178 ILE A C 1
ATOM 1481 O O . ILE A 1 178 ? 20.947 -1.674 10.765 1.00 97.12 178 ILE A O 1
ATOM 1485 N N . SER A 1 179 ? 18.829 -2.081 10.171 1.00 97.06 179 SER A N 1
ATOM 1486 C CA . SER A 1 179 ? 18.840 -3.502 10.506 1.00 97.06 179 SER A CA 1
ATOM 1487 C C . SER A 1 179 ? 17.976 -4.275 9.509 1.00 97.06 179 SER A C 1
ATOM 1489 O O . SER A 1 179 ? 17.090 -3.670 8.897 1.00 97.06 179 SER A O 1
ATOM 1491 N N . PRO A 1 180 ? 18.176 -5.596 9.349 1.00 96.62 180 PRO A N 1
ATOM 1492 C CA . PRO A 1 180 ? 17.338 -6.399 8.460 1.00 96.62 180 PRO A CA 1
ATOM 1493 C C . PRO A 1 180 ? 15.847 -6.295 8.801 1.00 96.62 180 PRO A C 1
ATOM 1495 O O . PRO A 1 180 ? 15.021 -6.114 7.912 1.00 96.62 180 PRO A O 1
ATOM 1498 N N . ALA A 1 181 ? 15.515 -6.298 10.098 1.00 95.69 181 ALA A N 1
ATOM 1499 C CA . ALA A 1 181 ? 14.142 -6.135 10.569 1.00 95.69 181 ALA A CA 1
ATOM 1500 C C . ALA A 1 181 ? 13.547 -4.770 10.184 1.00 95.69 181 ALA A C 1
ATOM 1502 O O . ALA A 1 181 ? 12.378 -4.696 9.820 1.00 95.69 181 ALA A O 1
ATOM 1503 N N . LEU A 1 182 ? 14.343 -3.694 10.219 1.00 96.31 182 LEU A N 1
ATOM 1504 C CA . LEU A 1 182 ? 13.883 -2.359 9.830 1.00 96.31 182 LEU A CA 1
ATOM 1505 C C . LEU A 1 182 ? 13.689 -2.228 8.311 1.00 96.31 182 LEU A C 1
ATOM 1507 O O . LEU A 1 182 ? 12.757 -1.559 7.874 1.00 96.31 182 LEU A O 1
ATOM 1511 N N . VAL A 1 183 ? 14.537 -2.879 7.505 1.00 96.38 183 VAL A N 1
ATOM 1512 C CA . VAL A 1 183 ? 14.379 -2.928 6.039 1.00 96.38 183 VAL A CA 1
ATOM 1513 C C . VAL A 1 183 ? 13.111 -3.689 5.655 1.00 96.38 183 VAL A C 1
ATOM 1515 O O . VAL A 1 183 ? 12.362 -3.232 4.792 1.00 96.38 183 VAL A O 1
ATOM 1518 N N . GLU A 1 184 ? 12.858 -4.827 6.303 1.00 94.94 184 GLU A N 1
ATOM 1519 C CA . GLU A 1 184 ? 11.631 -5.601 6.101 1.00 94.94 184 GLU A CA 1
ATOM 1520 C C . GLU A 1 184 ? 10.394 -4.816 6.552 1.00 94.94 184 GLU A C 1
ATOM 1522 O O . GLU A 1 184 ? 9.401 -4.769 5.824 1.00 94.94 184 GLU A O 1
ATOM 1527 N N . LEU A 1 185 ? 10.472 -4.147 7.708 1.00 94.50 185 LEU A N 1
ATOM 1528 C CA . LEU A 1 185 ? 9.391 -3.311 8.219 1.00 94.50 185 LEU A CA 1
ATOM 1529 C C . LEU A 1 185 ? 9.065 -2.160 7.264 1.00 94.50 185 LEU A C 1
ATOM 1531 O O . LEU A 1 185 ? 7.890 -1.894 7.038 1.00 94.50 185 LEU A O 1
ATOM 1535 N N . ASP A 1 186 ? 10.075 -1.491 6.698 1.00 95.25 186 ASP A N 1
ATOM 1536 C CA . ASP A 1 186 ? 9.885 -0.348 5.800 1.00 95.25 186 ASP A CA 1
ATOM 1537 C C . ASP A 1 186 ? 9.058 -0.690 4.548 1.00 95.25 186 ASP A C 1
ATOM 1539 O O . ASP A 1 186 ? 8.268 0.146 4.089 1.00 95.25 186 ASP A O 1
ATOM 1543 N N . ASP A 1 187 ? 9.214 -1.919 4.036 1.00 92.31 187 ASP A N 1
ATOM 1544 C CA . ASP A 1 187 ? 8.538 -2.455 2.843 1.00 92.31 187 ASP A CA 1
ATOM 1545 C C . ASP A 1 187 ? 8.565 -1.450 1.679 1.00 92.31 187 ASP A C 1
ATOM 1547 O O . ASP A 1 187 ? 7.532 -1.017 1.168 1.00 92.31 187 ASP A O 1
ATOM 1551 N N . GLU A 1 188 ? 9.767 -1.010 1.298 1.00 88.56 188 GLU A N 1
ATOM 1552 C CA . GLU A 1 188 ? 9.972 -0.035 0.219 1.00 88.56 188 GLU A CA 1
ATOM 1553 C C . GLU A 1 188 ? 9.158 1.254 0.418 1.00 88.56 188 GLU A C 1
ATOM 1555 O O . GLU A 1 188 ? 8.417 1.690 -0.465 1.00 88.56 188 GLU A O 1
ATOM 1560 N N . THR A 1 189 ? 9.281 1.875 1.590 1.00 91.62 189 THR A N 1
ATOM 1561 C CA . THR A 1 189 ? 8.556 3.081 2.026 1.00 91.62 189 THR A CA 1
ATOM 1562 C C . THR A 1 189 ? 7.046 2.921 2.249 1.00 91.62 189 THR A C 1
ATOM 1564 O O . THR A 1 189 ? 6.373 3.866 2.687 1.00 91.62 189 THR A O 1
ATOM 1567 N N . ARG A 1 190 ? 6.469 1.736 2.008 1.00 92.81 190 ARG A N 1
ATOM 1568 C CA . ARG A 1 190 ? 5.030 1.507 2.218 1.00 92.81 190 ARG A CA 1
ATOM 1569 C C . ARG A 1 190 ? 4.655 1.652 3.682 1.00 92.81 190 ARG A C 1
ATOM 1571 O O . ARG A 1 190 ? 3.606 2.226 3.976 1.00 92.81 190 ARG A O 1
ATOM 1578 N N . TYR A 1 191 ? 5.501 1.196 4.604 1.00 96.06 191 TYR A N 1
ATOM 1579 C CA . TYR A 1 191 ? 5.242 1.379 6.029 1.00 96.06 191 TYR A CA 1
ATOM 1580 C C . TYR A 1 191 ? 5.414 2.834 6.471 1.00 96.06 191 TYR A C 1
ATOM 1582 O O . TYR A 1 191 ? 4.626 3.311 7.287 1.00 96.06 191 TYR A O 1
ATOM 1590 N N . GLN A 1 192 ? 6.316 3.603 5.847 1.00 95.50 192 GLN A N 1
ATOM 1591 C CA . GLN A 1 192 ? 6.429 5.048 6.109 1.00 95.50 192 GLN A CA 1
ATOM 1592 C C . GLN A 1 192 ? 5.116 5.779 5.836 1.00 95.50 192 GLN A C 1
ATOM 1594 O O . GLN A 1 192 ? 4.726 6.662 6.598 1.00 95.50 192 GLN A O 1
ATOM 1599 N N . SER A 1 193 ? 4.405 5.396 4.772 1.00 93.31 193 SER A N 1
ATOM 1600 C CA . SER A 1 193 ? 3.092 5.967 4.452 1.00 93.31 193 SER A CA 1
ATOM 1601 C C . SER A 1 193 ? 2.078 5.709 5.573 1.00 93.31 193 SER A C 1
ATOM 1603 O O . SER A 1 193 ? 1.317 6.607 5.938 1.00 93.31 193 SER A O 1
ATOM 1605 N N . LYS A 1 194 ? 2.124 4.520 6.187 1.00 96.00 194 LYS A N 1
ATOM 1606 C CA . LYS A 1 194 ? 1.283 4.157 7.336 1.00 96.00 194 LYS A CA 1
ATOM 1607 C C . LYS A 1 194 ? 1.659 4.941 8.595 1.00 96.00 194 LYS A C 1
ATOM 1609 O O . LYS A 1 194 ? 0.781 5.454 9.283 1.00 96.00 194 LYS A O 1
ATOM 1614 N N . VAL A 1 195 ? 2.958 5.107 8.857 1.00 96.56 195 VAL A N 1
ATOM 1615 C CA . VAL A 1 195 ? 3.476 5.933 9.961 1.00 96.56 195 VAL A CA 1
ATOM 1616 C C . VAL A 1 195 ? 3.038 7.392 9.811 1.00 96.56 195 VAL A C 1
ATOM 1618 O O . VAL A 1 195 ? 2.599 7.995 10.788 1.00 96.56 195 VAL A O 1
ATOM 1621 N N . ARG A 1 196 ? 3.101 7.965 8.601 1.00 92.75 196 ARG A N 1
ATOM 1622 C CA . ARG A 1 196 ? 2.628 9.336 8.332 1.00 92.75 196 ARG A CA 1
ATOM 1623 C C . ARG A 1 196 ? 1.120 9.469 8.540 1.00 92.75 196 ARG A C 1
ATOM 1625 O O . ARG A 1 196 ? 0.684 10.441 9.148 1.00 92.75 196 ARG A O 1
ATOM 1632 N N . MET A 1 197 ? 0.333 8.487 8.097 1.00 93.69 197 MET A N 1
ATOM 1633 C CA . MET A 1 197 ? -1.114 8.481 8.335 1.00 93.69 197 MET A CA 1
ATOM 1634 C C . MET A 1 197 ? -1.439 8.368 9.831 1.00 93.69 197 MET A C 1
ATOM 1636 O O . MET A 1 197 ? -2.318 9.071 10.323 1.00 93.69 197 MET A O 1
ATOM 1640 N N . MET A 1 198 ? -0.693 7.549 10.580 1.00 96.19 198 MET A N 1
ATOM 1641 C CA . MET A 1 198 ? -0.809 7.481 12.039 1.00 96.19 198 MET A CA 1
ATOM 1642 C C . MET A 1 198 ? -0.408 8.800 12.708 1.00 96.19 198 MET A C 1
ATOM 1644 O O . MET A 1 198 ? -1.097 9.253 13.616 1.00 96.19 198 MET A O 1
ATOM 1648 N N . ALA A 1 199 ? 0.657 9.461 12.250 1.00 93.75 199 ALA A N 1
ATOM 1649 C CA . ALA A 1 199 ? 1.034 10.779 12.755 1.00 93.75 199 ALA A CA 1
ATOM 1650 C C . ALA A 1 199 ? -0.093 11.800 12.535 1.00 93.75 199 ALA A C 1
ATOM 1652 O O . ALA A 1 199 ? -0.473 12.486 13.478 1.00 93.75 199 ALA A O 1
ATOM 1653 N N . ALA A 1 200 ? -0.699 11.828 11.344 1.00 91.19 200 ALA A N 1
ATOM 1654 C CA . ALA A 1 200 ? -1.858 12.675 11.058 1.00 91.19 200 ALA A CA 1
ATOM 1655 C C . ALA A 1 200 ? -3.091 12.316 11.911 1.00 91.19 200 ALA A C 1
ATOM 1657 O O . ALA A 1 200 ? -3.845 13.197 12.309 1.00 91.19 200 ALA A O 1
ATOM 1658 N N . TYR A 1 201 ? -3.301 11.034 12.224 1.00 94.12 201 TYR A N 1
ATOM 1659 C CA . TYR A 1 201 ? -4.381 10.596 13.114 1.00 94.12 201 TYR A CA 1
ATOM 1660 C C . TYR A 1 201 ? -4.179 11.083 14.562 1.00 94.12 201 TYR A C 1
ATOM 1662 O O . TYR A 1 201 ? -5.144 11.451 15.238 1.00 94.12 201 TYR A O 1
ATOM 1670 N N . LEU A 1 202 ? -2.925 11.098 15.029 1.00 93.06 202 LEU A N 1
ATOM 1671 C CA . LEU A 1 202 ? -2.537 11.472 16.393 1.00 93.06 202 LEU A CA 1
ATOM 1672 C C . LEU A 1 202 ? -2.291 12.974 16.596 1.00 93.06 202 LEU A C 1
ATOM 1674 O O . LEU A 1 202 ? -2.282 13.415 17.744 1.00 93.06 202 LEU A O 1
ATOM 1678 N N . SER A 1 203 ? -2.068 13.748 15.532 1.00 90.00 203 SER A N 1
ATOM 1679 C CA . SER A 1 203 ? -1.788 15.184 15.633 1.00 90.00 203 SER A CA 1
ATOM 1680 C C . SER A 1 203 ? -2.958 15.939 16.258 1.00 90.00 203 SER A C 1
ATOM 1682 O O . SER A 1 203 ? -4.114 15.519 16.143 1.00 90.00 203 SER A O 1
ATOM 1684 N N . ASN A 1 204 ? -2.700 17.081 16.895 1.00 86.94 204 ASN A N 1
ATOM 1685 C CA . ASN A 1 204 ? -3.785 17.959 17.345 1.00 86.94 204 ASN A CA 1
ATOM 1686 C C . ASN A 1 204 ? -4.480 18.643 16.144 1.00 86.94 204 ASN A C 1
ATOM 1688 O O . ASN A 1 204 ? -4.064 18.479 14.994 1.00 86.94 204 ASN A O 1
ATOM 1692 N N . GLU A 1 205 ? -5.606 19.318 16.382 1.00 82.69 205 GLU A N 1
ATOM 1693 C CA . GLU A 1 205 ? -6.392 19.933 15.300 1.00 82.69 205 GLU A CA 1
ATOM 1694 C C . GLU A 1 205 ? -5.614 21.036 14.582 1.00 82.69 205 GLU A C 1
ATOM 1696 O O . GLU A 1 205 ? -5.542 21.018 13.353 1.00 82.69 205 GLU A O 1
ATOM 1701 N N . ASP A 1 206 ? -4.946 21.912 15.334 1.00 80.38 206 ASP A N 1
ATOM 1702 C CA . ASP A 1 206 ? -4.139 23.000 14.779 1.00 80.38 206 ASP A CA 1
ATOM 1703 C C . ASP A 1 206 ? -3.004 22.480 13.889 1.00 80.38 206 ASP A C 1
ATOM 1705 O O . ASP A 1 206 ? -2.784 22.999 12.797 1.00 80.38 206 ASP A O 1
ATOM 1709 N N . GLN A 1 207 ? -2.315 21.416 14.306 1.00 80.06 207 GLN A N 1
ATOM 1710 C CA . GLN A 1 207 ? -1.271 20.747 13.528 1.00 80.06 207 GLN A CA 1
ATOM 1711 C C . GLN A 1 207 ? -1.827 20.184 12.216 1.00 80.06 207 GLN A C 1
ATOM 1713 O O . GLN A 1 207 ? -1.228 20.396 11.161 1.00 80.06 207 GLN A O 1
ATOM 1718 N N . SER A 1 208 ? -2.978 19.501 12.251 1.00 79.81 208 SER A N 1
ATOM 1719 C CA . SER A 1 208 ? -3.615 18.973 11.037 1.00 79.81 208 SER A CA 1
ATOM 1720 C C . SER A 1 208 ? -4.024 20.098 10.081 1.00 79.81 208 SER A C 1
ATOM 1722 O O . SER A 1 208 ? -3.722 20.034 8.891 1.00 79.81 208 SER A O 1
ATOM 1724 N N . ILE A 1 209 ? -4.660 21.150 10.603 1.00 76.81 209 ILE A N 1
ATOM 1725 C CA . ILE A 1 209 ? -5.124 22.299 9.816 1.00 76.81 209 ILE A CA 1
ATOM 1726 C C . ILE A 1 209 ? -3.934 23.048 9.208 1.00 76.81 209 ILE A C 1
ATOM 1728 O O . ILE A 1 209 ? -3.944 23.373 8.021 1.00 76.81 209 ILE A O 1
ATOM 1732 N N . ASN A 1 210 ? -2.883 23.300 9.990 1.00 77.56 210 ASN A N 1
ATOM 1733 C CA . ASN A 1 210 ? -1.685 23.989 9.514 1.00 77.56 210 ASN A CA 1
ATOM 1734 C C . ASN A 1 210 ? -0.927 23.177 8.461 1.00 77.56 210 ASN A C 1
ATOM 1736 O O . ASN A 1 210 ? -0.397 23.766 7.524 1.00 77.56 210 ASN A O 1
ATOM 1740 N N . HIS A 1 211 ? -0.922 21.847 8.561 1.00 73.75 211 HIS A N 1
ATOM 1741 C CA . HIS A 1 211 ? -0.343 20.984 7.533 1.00 73.75 211 HIS A CA 1
ATOM 1742 C C . HIS A 1 211 ? -1.159 20.995 6.224 1.00 73.75 211 HIS A C 1
ATOM 1744 O O . HIS A 1 211 ? -0.600 20.839 5.134 1.00 73.75 211 HIS A O 1
ATOM 1750 N N . ASP A 1 212 ? -2.477 21.182 6.307 1.00 78.12 212 ASP A N 1
ATOM 1751 C CA . ASP A 1 212 ? -3.358 21.224 5.136 1.00 78.12 212 ASP A CA 1
ATOM 1752 C C . ASP A 1 212 ? -3.384 22.606 4.451 1.00 78.12 212 ASP A C 1
ATOM 1754 O O . ASP A 1 212 ? -3.570 22.678 3.235 1.00 78.12 212 ASP A O 1
ATOM 1758 N N . LYS A 1 213 ? -3.134 23.706 5.183 1.00 74.00 213 LYS A N 1
ATOM 1759 C CA . LYS A 1 213 ? -3.130 25.091 4.655 1.00 74.00 213 LYS A CA 1
ATOM 1760 C C . LYS A 1 213 ? -2.273 25.287 3.387 1.00 74.00 213 LYS A C 1
ATOM 1762 O O . LYS A 1 213 ? -2.810 25.817 2.414 1.00 74.00 213 LYS A O 1
ATOM 1767 N N . PRO A 1 214 ? -0.999 24.847 3.317 1.00 70.31 214 PRO A N 1
ATOM 1768 C CA . PRO A 1 214 ? -0.173 25.011 2.116 1.00 70.31 214 PRO A CA 1
ATOM 1769 C C . PRO A 1 214 ? -0.731 24.283 0.887 1.00 70.31 214 PRO A C 1
ATOM 1771 O O . PRO A 1 214 ? -0.469 24.683 -0.241 1.00 70.31 214 PRO A O 1
ATOM 1774 N N . GLN A 1 215 ? -1.523 23.225 1.090 1.00 66.62 215 GLN A N 1
ATOM 1775 C CA . GLN A 1 215 ? -2.084 22.415 0.008 1.00 66.62 215 GLN A CA 1
ATOM 1776 C C . GLN A 1 215 ? -3.346 23.038 -0.600 1.00 66.62 215 GLN A C 1
ATOM 1778 O O . GLN A 1 215 ? -3.850 22.533 -1.599 1.00 66.62 215 GLN A O 1
ATOM 1783 N N . GLN A 1 216 ? -3.860 24.142 -0.048 1.00 63.25 216 GLN A N 1
ATOM 1784 C CA . GLN A 1 216 ? -5.008 24.849 -0.625 1.00 63.25 216 GLN A CA 1
ATOM 1785 C C . GLN A 1 216 ? -4.715 25.412 -2.023 1.00 63.25 216 GLN A C 1
ATOM 1787 O O . GLN A 1 216 ? -5.646 25.616 -2.796 1.00 63.25 216 GLN A O 1
ATOM 1792 N N . GLN A 1 217 ? -3.440 25.611 -2.367 1.00 63.56 217 GLN A N 1
ATOM 1793 C CA . GLN A 1 217 ? -3.024 26.004 -3.715 1.00 63.56 217 GLN A CA 1
ATOM 1794 C C . GLN A 1 217 ? -3.016 24.828 -4.708 1.00 63.56 217 GLN A C 1
ATOM 1796 O O . GLN A 1 217 ? -3.027 25.054 -5.914 1.00 63.56 217 GLN A O 1
ATOM 1801 N N . ASN A 1 218 ? -3.042 23.581 -4.223 1.00 61.53 218 ASN A N 1
ATOM 1802 C CA . ASN A 1 218 ? -3.116 22.396 -5.075 1.00 61.53 218 ASN A CA 1
ATOM 1803 C C . ASN A 1 218 ? -4.561 22.142 -5.524 1.00 61.53 218 ASN A C 1
ATOM 1805 O O . ASN A 1 218 ? -5.523 22.483 -4.816 1.00 61.53 218 ASN A O 1
ATOM 1809 N N . PHE A 1 219 ? -4.711 21.461 -6.663 1.00 55.84 219 PHE A N 1
ATOM 1810 C CA . PHE A 1 219 ? -5.992 20.910 -7.100 1.00 55.84 219 PHE A CA 1
ATOM 1811 C C . PHE A 1 219 ? -6.590 20.014 -6.015 1.00 55.84 219 PHE A C 1
ATOM 1813 O O . PHE A 1 219 ? -5.873 19.280 -5.335 1.00 55.84 219 PHE A O 1
ATOM 1820 N N . SER A 1 220 ? -7.915 20.053 -5.854 1.00 58.81 220 SER A N 1
ATOM 1821 C CA . SER A 1 220 ? -8.612 19.329 -4.784 1.00 58.81 220 SER A CA 1
ATOM 1822 C C . SER A 1 220 ? -8.319 17.822 -4.772 1.00 58.81 220 SER A C 1
ATOM 1824 O O . SER A 1 220 ? -8.254 17.245 -3.694 1.00 58.81 220 SER A O 1
ATOM 1826 N N . ALA A 1 221 ? -8.074 17.194 -5.928 1.00 55.75 221 ALA A N 1
ATOM 1827 C CA . ALA A 1 221 ? -7.732 15.768 -6.034 1.00 55.75 221 ALA A CA 1
ATOM 1828 C C . ALA A 1 221 ? -6.333 15.404 -5.475 1.00 55.75 221 ALA A C 1
ATOM 1830 O O . ALA A 1 221 ? -6.097 14.261 -5.057 1.00 55.75 221 ALA A O 1
ATOM 1831 N N . ASP A 1 222 ? -5.427 16.384 -5.422 1.00 55.75 222 ASP A N 1
ATOM 1832 C CA . ASP A 1 222 ? -4.029 16.229 -4.999 1.00 55.75 222 ASP A CA 1
ATOM 1833 C C . ASP A 1 222 ? -3.789 16.648 -3.543 1.00 55.75 222 ASP A C 1
ATOM 1835 O O . ASP A 1 222 ? -2.674 16.542 -3.023 1.00 55.75 222 ASP A O 1
ATOM 1839 N N . ARG A 1 223 ? -4.831 17.123 -2.853 1.00 68.25 223 ARG A N 1
ATOM 1840 C CA . ARG A 1 223 ? -4.758 17.460 -1.429 1.00 68.25 223 ARG A CA 1
ATOM 1841 C C . ARG A 1 223 ? -4.780 16.183 -0.589 1.00 68.25 223 ARG A C 1
ATOM 1843 O O . ARG A 1 223 ? -5.528 15.245 -0.851 1.00 68.25 223 ARG A O 1
ATOM 1850 N N . ASN A 1 224 ? -3.966 16.156 0.459 1.00 67.12 224 ASN A N 1
ATOM 1851 C CA . ASN A 1 224 ? -3.896 15.051 1.412 1.00 67.12 224 ASN A CA 1
ATOM 1852 C C . ASN A 1 224 ? -5.001 15.095 2.473 1.00 67.12 224 ASN A C 1
ATOM 1854 O O . ASN A 1 224 ? -5.210 14.065 3.103 1.00 67.12 224 ASN A O 1
ATOM 1858 N N . PHE A 1 225 ? -5.694 16.228 2.664 1.00 75.75 225 PHE A N 1
ATOM 1859 C CA . PHE A 1 225 ? -6.812 16.406 3.610 1.00 75.75 225 PHE A CA 1
ATOM 1860 C C . PHE A 1 225 ? -6.577 15.739 4.979 1.00 75.75 225 PHE A C 1
ATOM 1862 O O . PHE A 1 225 ? -7.422 14.976 5.452 1.00 75.75 225 PHE A O 1
ATOM 1869 N N . ASN A 1 226 ? -5.420 15.962 5.610 1.00 81.25 226 ASN A N 1
ATOM 1870 C CA . ASN A 1 226 ? -5.035 15.244 6.828 1.00 81.25 226 ASN A CA 1
ATOM 1871 C C . ASN A 1 226 ? -6.058 15.419 7.955 1.00 81.25 226 ASN A C 1
ATOM 1873 O O . ASN A 1 226 ? -6.377 14.443 8.639 1.00 81.25 226 ASN A O 1
ATOM 1877 N N . TYR A 1 227 ? -6.606 16.627 8.119 1.00 84.25 227 TYR A N 1
ATOM 1878 C CA . TYR A 1 227 ? -7.655 16.893 9.099 1.00 84.25 227 TYR A CA 1
ATOM 1879 C C . TYR A 1 227 ? -8.913 16.064 8.812 1.00 84.25 227 TYR A C 1
ATOM 1881 O O . TYR A 1 227 ? -9.367 15.308 9.672 1.00 84.25 227 TYR A O 1
ATOM 1889 N N . THR A 1 228 ? -9.441 16.118 7.587 1.00 85.19 228 THR A N 1
ATOM 1890 C CA . THR A 1 228 ? -10.668 15.390 7.232 1.00 85.19 228 THR A CA 1
ATOM 1891 C C . THR A 1 228 ? -10.470 13.876 7.294 1.00 85.19 228 THR A C 1
ATOM 1893 O O . THR A 1 228 ? -11.320 13.163 7.826 1.00 85.19 228 THR A O 1
ATOM 1896 N N . ARG A 1 229 ? -9.309 13.369 6.850 1.00 89.69 229 ARG A N 1
ATOM 1897 C CA . ARG A 1 229 ? -8.942 11.947 6.973 1.00 89.69 229 ARG A CA 1
ATOM 1898 C C . ARG A 1 229 ? -8.933 11.494 8.426 1.00 89.69 229 ARG A C 1
ATOM 1900 O O . ARG A 1 229 ? -9.460 10.426 8.727 1.00 89.69 229 ARG A O 1
ATOM 1907 N N . LYS A 1 230 ? -8.356 12.293 9.328 1.00 91.81 230 LYS A N 1
ATOM 1908 C CA . LYS A 1 230 ? -8.345 12.015 10.769 1.00 91.81 230 LYS A CA 1
ATOM 1909 C C . LYS A 1 230 ? -9.765 11.926 11.326 1.00 91.81 230 LYS A C 1
ATOM 1911 O O . LYS A 1 230 ? -10.072 10.942 11.996 1.00 91.81 230 LYS A O 1
ATOM 1916 N N . ILE A 1 231 ? -10.615 12.918 11.056 1.00 91.38 231 ILE A N 1
ATOM 1917 C CA . ILE A 1 231 ? -11.996 12.949 11.566 1.00 91.38 231 ILE A CA 1
ATOM 1918 C C . ILE A 1 231 ? -12.786 11.736 11.071 1.00 91.38 231 ILE A C 1
ATOM 1920 O O . ILE A 1 231 ? -13.367 11.013 11.880 1.00 91.38 231 ILE A O 1
ATOM 1924 N N . LEU A 1 232 ? -12.721 11.452 9.769 1.00 93.19 232 LEU A N 1
ATOM 1925 C CA . LEU A 1 232 ? -13.420 10.320 9.171 1.00 93.19 232 LEU A CA 1
ATOM 1926 C C . LEU A 1 232 ? -12.941 8.976 9.742 1.00 93.19 232 LEU A C 1
ATOM 1928 O O . LEU A 1 232 ? -13.753 8.116 10.074 1.00 93.19 232 LEU A O 1
ATOM 1932 N N . LEU A 1 233 ? -11.628 8.787 9.917 1.00 96.25 233 LEU A N 1
ATOM 1933 C CA . LEU A 1 233 ? -11.094 7.571 10.539 1.00 96.25 233 LEU A CA 1
ATOM 1934 C C . LEU A 1 233 ? -11.526 7.427 12.003 1.00 96.25 233 LEU A C 1
ATOM 1936 O O . LEU A 1 233 ? -11.875 6.321 12.414 1.00 96.25 233 LEU A O 1
ATOM 1940 N N . LYS A 1 234 ? -11.529 8.515 12.787 1.00 95.88 234 LYS A N 1
ATOM 1941 C CA . LYS A 1 234 ? -12.012 8.483 14.177 1.00 95.88 234 LYS A CA 1
ATOM 1942 C C . LYS A 1 234 ? -13.464 8.025 14.235 1.00 95.88 234 LYS A C 1
ATOM 1944 O O . LYS A 1 234 ? -13.772 7.086 14.962 1.00 95.88 234 LYS A O 1
ATOM 1949 N N . GLU A 1 235 ? -14.327 8.634 13.429 1.00 96.12 235 GLU A N 1
ATOM 1950 C CA . GLU A 1 235 ? -15.743 8.276 13.347 1.00 96.12 235 GLU A CA 1
ATOM 1951 C C . GLU A 1 235 ? -15.937 6.795 12.982 1.00 96.12 235 GLU A C 1
ATOM 1953 O O . GLU A 1 235 ? -16.681 6.079 13.656 1.00 96.12 235 GLU A O 1
ATOM 1958 N N . LEU A 1 236 ? -15.196 6.295 11.985 1.00 97.19 236 LEU A N 1
ATOM 1959 C CA . LEU A 1 236 ? -15.236 4.888 11.578 1.00 97.19 236 LEU A CA 1
ATOM 1960 C C . LEU A 1 236 ? -14.791 3.934 12.701 1.00 97.19 236 LEU A C 1
ATOM 1962 O O . LEU A 1 236 ? -15.435 2.904 12.919 1.00 97.19 236 LEU A O 1
ATOM 1966 N N . PHE A 1 237 ? -13.713 4.242 13.429 1.00 97.50 237 PHE A N 1
ATOM 1967 C CA . PHE A 1 237 ? -13.222 3.366 14.501 1.00 97.50 237 PHE A CA 1
ATOM 1968 C C . PHE A 1 237 ? -14.071 3.424 15.776 1.00 97.50 237 PHE A C 1
ATOM 1970 O O . PHE A 1 237 ? -14.217 2.397 16.447 1.00 97.50 237 PHE A O 1
ATOM 1977 N N . ILE A 1 238 ? -14.677 4.575 16.081 1.00 96.81 238 ILE A N 1
ATOM 1978 C CA . ILE A 1 238 ? -15.667 4.717 17.157 1.00 96.81 238 ILE A CA 1
ATOM 1979 C C . ILE A 1 238 ? -16.908 3.883 16.828 1.00 96.81 238 ILE A C 1
ATOM 1981 O O . ILE A 1 238 ? -17.340 3.068 17.643 1.00 96.81 238 ILE A O 1
ATOM 1985 N N . ALA A 1 239 ? -17.432 3.992 15.605 1.00 96.69 239 ALA A N 1
ATOM 1986 C CA . ALA A 1 239 ? -18.585 3.211 15.158 1.00 96.69 239 ALA A CA 1
ATOM 1987 C C . ALA A 1 239 ? -18.306 1.700 15.080 1.00 96.69 239 ALA A C 1
ATOM 1989 O O . ALA A 1 239 ? -19.223 0.887 15.196 1.00 96.69 239 ALA A O 1
ATOM 1990 N N . ALA A 1 240 ? -17.037 1.312 14.921 1.00 96.31 240 ALA A N 1
ATOM 1991 C CA . ALA A 1 240 ? -16.582 -0.074 15.022 1.00 96.31 240 ALA A CA 1
ATOM 1992 C C . ALA A 1 240 ? -16.337 -0.542 16.472 1.00 96.31 240 ALA A C 1
ATOM 1994 O O . ALA A 1 240 ? -15.921 -1.683 16.678 1.00 96.31 240 ALA A O 1
ATOM 1995 N N . LYS A 1 241 ? -16.568 0.322 17.473 1.00 95.56 241 LYS A N 1
ATOM 1996 C CA . LYS A 1 241 ? -16.314 0.095 18.907 1.00 95.56 241 LYS A CA 1
ATOM 1997 C C . LYS A 1 241 ? -14.856 -0.244 19.246 1.00 95.56 241 LYS A C 1
ATOM 1999 O O . LYS A 1 241 ? -14.601 -0.915 20.247 1.00 95.56 241 LYS A O 1
ATOM 2004 N N . LEU A 1 242 ? -13.909 0.183 18.408 1.00 95.31 242 LEU A N 1
ATOM 2005 C CA . LEU A 1 242 ? -12.471 -0.027 18.614 1.00 95.31 242 LEU A CA 1
ATOM 2006 C C . LEU A 1 242 ? -11.803 1.134 19.352 1.00 95.31 242 LEU A C 1
ATOM 2008 O O . LEU A 1 242 ? -10.758 0.925 19.971 1.00 95.31 242 LEU A O 1
ATOM 2012 N N . CYS A 1 243 ? -12.405 2.321 19.296 1.00 96.06 243 CYS A N 1
ATOM 2013 C CA . CYS A 1 243 ? -11.939 3.517 19.986 1.00 96.06 243 CYS A CA 1
ATOM 2014 C C . CYS A 1 243 ? -12.961 4.020 21.013 1.00 96.06 243 CYS A C 1
ATOM 2016 O O . CYS A 1 243 ? -14.154 3.738 20.891 1.00 96.06 243 CYS A O 1
ATOM 2018 N N . ASP A 1 244 ? -12.478 4.767 22.007 1.00 94.56 244 ASP A N 1
ATOM 2019 C CA . ASP A 1 244 ? -13.303 5.609 22.884 1.00 94.56 244 ASP A CA 1
ATOM 2020 C C . ASP A 1 244 ? -13.783 6.889 22.169 1.00 94.56 244 ASP A C 1
ATOM 2022 O O . ASP A 1 244 ? -13.477 7.105 20.994 1.00 94.56 244 ASP A O 1
ATOM 2026 N N . ALA A 1 245 ? -14.558 7.730 22.864 1.00 91.94 245 ALA A N 1
ATOM 2027 C CA . ALA A 1 245 ? -15.144 8.949 22.298 1.00 91.94 245 ALA A CA 1
ATOM 2028 C C . ALA A 1 245 ? -14.081 9.953 21.813 1.00 91.94 245 ALA A C 1
ATOM 2030 O O . ALA A 1 245 ? -14.324 10.734 20.894 1.00 91.94 245 ALA A O 1
ATOM 2031 N N . GLU A 1 246 ? -12.881 9.897 22.383 1.00 89.12 246 GLU A N 1
ATOM 2032 C CA . GLU A 1 246 ? -11.738 10.735 22.043 1.00 89.12 246 GLU A CA 1
ATOM 2033 C C . GLU A 1 246 ? -10.952 10.198 20.826 1.00 89.12 246 GLU A C 1
ATOM 2035 O O . GLU A 1 246 ? -10.108 10.899 20.242 1.00 89.12 246 GLU A O 1
ATOM 2040 N N . GLY A 1 247 ? -11.247 8.969 20.388 1.00 90.44 247 GLY A N 1
ATOM 2041 C CA . GLY A 1 247 ? -10.609 8.302 19.255 1.00 90.44 247 GLY A CA 1
ATOM 2042 C C . GLY A 1 247 ? -9.355 7.503 19.628 1.00 90.44 247 GLY A C 1
ATOM 2043 O O . GLY A 1 247 ? -8.536 7.205 18.754 1.00 90.44 247 GLY A O 1
ATOM 2044 N N . LYS A 1 248 ? -9.160 7.157 20.902 1.00 93.88 248 LYS A N 1
ATOM 2045 C CA . LYS A 1 248 ? -8.053 6.318 21.366 1.00 93.88 248 LYS A CA 1
ATOM 2046 C C . LYS A 1 248 ? -8.458 4.846 21.338 1.00 93.88 248 LYS A C 1
ATOM 2048 O O . LYS A 1 248 ? -9.521 4.459 21.813 1.00 93.88 248 LYS A O 1
ATOM 2053 N N . PHE A 1 249 ? -7.577 4.009 20.792 1.00 95.25 249 PHE A N 1
ATOM 2054 C CA . PHE A 1 249 ? -7.812 2.570 20.689 1.00 95.25 249 PHE A CA 1
ATOM 2055 C C . PHE A 1 249 ? -7.922 1.904 22.064 1.00 95.25 249 PHE A C 1
ATOM 2057 O O . PHE A 1 249 ? -7.063 2.077 22.931 1.00 95.25 249 PHE A O 1
ATOM 2064 N N . ILE A 1 250 ? -8.961 1.087 22.231 1.00 94.25 250 ILE A N 1
ATOM 2065 C CA . ILE A 1 250 ? -9.233 0.340 23.458 1.00 94.25 250 ILE A CA 1
ATOM 2066 C C . ILE A 1 250 ? -8.419 -0.958 23.437 1.00 94.25 250 ILE A C 1
ATOM 2068 O O . ILE A 1 250 ? -8.583 -1.805 22.553 1.00 94.25 250 ILE A O 1
ATOM 2072 N N . LYS A 1 251 ? -7.534 -1.129 24.423 1.00 91.75 251 LYS A N 1
ATOM 2073 C CA . LYS A 1 251 ? -6.676 -2.314 24.543 1.00 91.75 251 LYS A CA 1
ATOM 2074 C C . LYS A 1 251 ? -7.509 -3.585 24.750 1.00 91.75 251 LYS A C 1
ATOM 2076 O O . LYS A 1 251 ? -8.501 -3.571 25.471 1.00 91.75 251 LYS A O 1
ATOM 2081 N N . ASP A 1 252 ? -7.100 -4.672 24.092 1.00 88.31 252 ASP A N 1
ATOM 2082 C CA . ASP A 1 252 ? -7.702 -6.013 24.186 1.00 88.31 252 ASP A CA 1
ATOM 2083 C C . ASP A 1 252 ? -9.208 -6.087 23.866 1.00 88.31 252 ASP A C 1
ATOM 2085 O O . ASP A 1 252 ? -9.874 -7.085 24.153 1.00 88.31 252 ASP A O 1
ATOM 2089 N N . LYS A 1 253 ? -9.754 -5.060 23.204 1.00 93.38 253 LYS A N 1
ATOM 2090 C CA . LYS A 1 253 ? -11.151 -5.038 22.779 1.00 93.38 253 LYS A CA 1
ATOM 2091 C C . LYS A 1 253 ? -11.419 -6.144 21.759 1.00 93.38 253 LYS A C 1
ATOM 2093 O O . LYS A 1 253 ? -10.829 -6.177 20.677 1.00 93.38 253 LYS A O 1
ATOM 2098 N N . LEU A 1 254 ? -12.354 -7.026 22.105 1.00 93.25 254 LEU A N 1
ATOM 2099 C CA . LEU A 1 254 ? -12.914 -8.015 21.194 1.00 93.25 254 LEU A CA 1
ATOM 2100 C C . LEU A 1 254 ? -14.143 -7.431 20.498 1.00 93.25 254 LEU A C 1
ATOM 2102 O O . LEU A 1 254 ? -15.037 -6.906 21.161 1.00 93.25 254 LEU A O 1
ATOM 2106 N N . ILE A 1 255 ? -14.180 -7.551 19.174 1.00 94.38 255 ILE A N 1
ATOM 2107 C CA . ILE A 1 255 ? -15.329 -7.185 18.342 1.00 94.38 255 ILE A CA 1
ATOM 2108 C C . ILE A 1 255 ? -15.744 -8.361 17.462 1.00 94.38 255 ILE A C 1
ATOM 2110 O O . ILE A 1 255 ? -14.907 -9.161 17.027 1.00 94.38 255 ILE A O 1
ATOM 2114 N N . CYS A 1 256 ? -17.037 -8.464 17.185 1.00 92.44 256 CYS A N 1
ATOM 2115 C CA . CYS A 1 256 ? -17.597 -9.439 16.258 1.00 92.44 256 CYS A CA 1
ATOM 2116 C C . CYS A 1 256 ? -18.370 -8.749 15.124 1.00 92.44 256 CYS A C 1
ATOM 2118 O O . CYS A 1 256 ? -18.422 -7.526 15.031 1.00 92.44 256 CYS A O 1
ATOM 2120 N N . HIS A 1 257 ? -18.954 -9.538 14.219 1.00 91.44 257 HIS A N 1
ATOM 2121 C CA . HIS A 1 257 ? -19.730 -9.009 13.089 1.00 91.44 257 HIS A CA 1
ATOM 2122 C C . HIS A 1 257 ? -20.918 -8.142 13.543 1.00 91.44 257 HIS A C 1
ATOM 2124 O O . HIS A 1 257 ? -21.161 -7.091 12.953 1.00 91.44 257 HIS A O 1
ATOM 2130 N N . GLU A 1 258 ? -21.591 -8.537 14.626 1.00 90.75 258 GLU A N 1
ATOM 2131 C CA . GLU A 1 258 ? -22.763 -7.840 15.177 1.00 90.75 258 GLU A CA 1
ATOM 2132 C C . GLU A 1 258 ? -22.403 -6.484 15.811 1.00 90.75 258 GLU A C 1
ATOM 2134 O O . GLU A 1 258 ? -23.237 -5.584 15.865 1.00 90.75 258 GLU A O 1
ATOM 2139 N N . ASP A 1 259 ? -21.145 -6.276 16.212 1.00 93.44 259 ASP A N 1
ATOM 2140 C CA . ASP A 1 259 ? -20.684 -4.987 16.742 1.00 93.44 259 ASP A CA 1
ATOM 2141 C C . ASP A 1 259 ? -20.546 -3.898 15.672 1.00 93.44 259 ASP A C 1
ATOM 2143 O O . ASP A 1 259 ? -20.484 -2.718 16.009 1.00 93.44 259 ASP A O 1
ATOM 2147 N N . LEU A 1 260 ? -20.513 -4.277 14.391 1.00 95.88 260 LEU A N 1
ATOM 2148 C CA . LEU A 1 260 ? -20.201 -3.384 13.271 1.00 95.88 260 LEU A CA 1
ATOM 2149 C C . LEU A 1 260 ? -21.440 -2.800 12.591 1.00 95.88 260 LEU A C 1
ATOM 2151 O O . LEU A 1 260 ? -21.344 -2.306 11.469 1.00 95.88 260 LEU A O 1
ATOM 2155 N N . ILE A 1 261 ? -22.608 -2.864 13.229 1.00 96.00 261 ILE A N 1
ATOM 2156 C CA . ILE A 1 261 ? -23.851 -2.325 12.660 1.00 96.00 261 ILE A CA 1
ATOM 2157 C C . ILE A 1 261 ? -23.697 -0.831 12.347 1.00 96.00 261 ILE A C 1
ATOM 2159 O O . ILE A 1 261 ? -23.920 -0.429 11.204 1.00 96.00 261 ILE A O 1
ATOM 2163 N N . GLU A 1 262 ? -23.239 -0.030 13.314 1.00 96.62 262 GLU A N 1
ATOM 2164 C CA . GLU A 1 262 ? -23.069 1.414 13.108 1.00 96.62 262 GLU A CA 1
ATOM 2165 C C . GLU A 1 262 ? -21.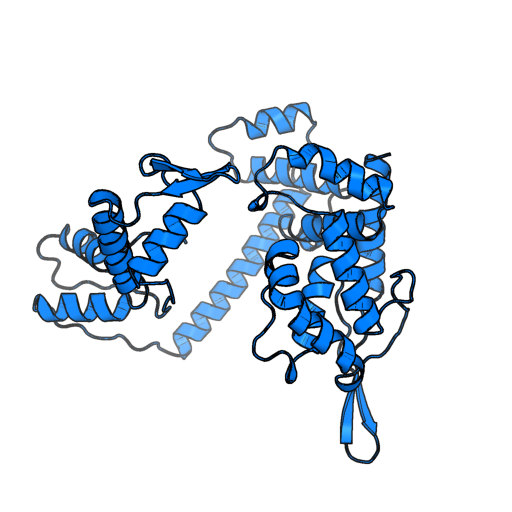930 1.707 12.123 1.00 96.62 262 GLU A C 1
ATOM 2167 O O . GLU A 1 262 ? -22.091 2.512 11.211 1.00 96.62 262 GLU A O 1
ATOM 2172 N N . PHE A 1 263 ? -20.816 0.971 12.209 1.00 97.88 263 PHE A N 1
ATOM 2173 C CA . PHE A 1 263 ? -19.721 1.063 11.238 1.00 97.88 263 PHE A CA 1
ATOM 2174 C C . PHE A 1 263 ? -20.196 0.893 9.786 1.00 97.88 263 PHE A C 1
ATOM 2176 O O . PHE A 1 263 ? -19.823 1.677 8.910 1.00 97.88 263 PHE A O 1
ATOM 2183 N N . LYS A 1 264 ? -21.043 -0.109 9.517 1.00 97.44 264 LYS A N 1
ATOM 2184 C CA . LYS A 1 264 ? -21.589 -0.342 8.173 1.00 97.44 264 LYS A CA 1
ATOM 2185 C C . LYS A 1 264 ? -22.478 0.807 7.713 1.00 97.44 264 LYS A C 1
ATOM 2187 O O . LYS A 1 264 ? -22.404 1.208 6.553 1.00 97.44 264 LYS A O 1
ATOM 2192 N N . LYS A 1 265 ? -23.307 1.329 8.617 1.00 96.25 265 LYS A N 1
ATOM 2193 C CA . LYS A 1 265 ? -24.199 2.456 8.340 1.00 96.25 265 LYS A CA 1
ATOM 2194 C C . LYS A 1 265 ? -23.401 3.693 7.9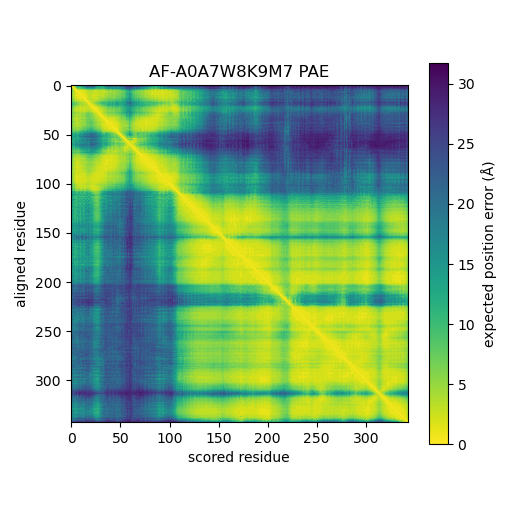33 1.00 96.25 265 LYS A C 1
ATOM 2196 O O . LYS A 1 265 ? -23.706 4.267 6.893 1.00 96.25 265 LYS A O 1
ATOM 2201 N N . ILE A 1 266 ? -22.343 4.025 8.678 1.00 95.25 266 ILE A N 1
ATOM 2202 C CA . ILE A 1 266 ? -21.447 5.146 8.352 1.00 95.25 266 ILE A CA 1
ATOM 2203 C C . ILE A 1 266 ? -20.716 4.909 7.027 1.00 95.25 266 ILE A C 1
ATOM 2205 O O . ILE A 1 266 ? -20.655 5.806 6.193 1.00 95.25 266 ILE A O 1
ATOM 2209 N N . CYS A 1 267 ? -20.212 3.696 6.777 1.00 93.25 267 CYS A N 1
ATOM 2210 C CA . CYS A 1 267 ? -19.553 3.391 5.502 1.00 93.25 267 CYS A CA 1
ATOM 2211 C C . CYS A 1 267 ? -20.482 3.585 4.295 1.00 93.25 267 CYS A C 1
ATOM 2213 O O . CYS A 1 267 ? -20.039 4.060 3.253 1.00 93.25 267 CYS A O 1
ATOM 2215 N N . ASN A 1 268 ? -21.757 3.210 4.420 1.00 91.25 268 ASN A N 1
ATOM 2216 C CA . ASN A 1 268 ? -22.727 3.377 3.342 1.00 91.25 268 ASN A CA 1
ATOM 2217 C C . ASN A 1 268 ? -23.168 4.836 3.185 1.00 91.25 268 ASN A C 1
ATOM 2219 O O . ASN A 1 268 ? -23.254 5.310 2.055 1.00 91.25 268 ASN A O 1
ATOM 2223 N N . SER A 1 269 ? -23.416 5.558 4.284 1.00 89.56 269 SER A N 1
ATOM 2224 C CA . SER A 1 269 ? -23.835 6.965 4.216 1.00 89.56 269 SER A CA 1
ATOM 2225 C C . SER A 1 269 ? -22.722 7.889 3.723 1.00 89.56 269 SER A C 1
ATOM 2227 O O . SER A 1 269 ? -23.006 8.856 3.023 1.00 89.56 269 SER A O 1
ATOM 2229 N N . LYS A 1 270 ? -21.460 7.577 4.039 1.00 89.50 270 LYS A N 1
ATOM 2230 C CA . LYS A 1 270 ? -20.279 8.370 3.667 1.00 89.50 270 LYS A CA 1
ATOM 2231 C C . LYS A 1 270 ? -19.439 7.736 2.558 1.00 89.50 270 LYS A C 1
ATOM 2233 O O . LYS A 1 270 ? -18.252 8.030 2.451 1.00 89.50 270 LYS A O 1
ATOM 2238 N N . ARG A 1 271 ? -20.021 6.871 1.716 1.00 87.00 271 ARG A N 1
ATOM 2239 C CA . ARG A 1 271 ? -19.281 6.123 0.679 1.00 87.00 271 ARG A CA 1
ATOM 2240 C C . ARG A 1 271 ? -18.405 7.025 -0.199 1.00 87.00 271 ARG A C 1
ATOM 2242 O O . ARG A 1 271 ? -17.202 6.802 -0.270 1.00 87.00 271 ARG A O 1
ATOM 2249 N N . GLY A 1 272 ? -18.989 8.059 -0.808 1.00 78.81 272 GLY A N 1
ATOM 2250 C CA . GLY A 1 272 ? -18.254 8.972 -1.693 1.00 78.81 272 GLY A CA 1
ATOM 2251 C C . GLY A 1 272 ? -17.147 9.751 -0.975 1.00 78.81 272 GLY A C 1
ATOM 2252 O O . GLY A 1 272 ? -16.076 9.966 -1.537 1.00 78.81 272 GLY A O 1
ATOM 2253 N N . GLU A 1 273 ? -17.369 10.113 0.291 1.00 80.94 273 GLU A N 1
ATOM 2254 C CA . GLU A 1 273 ? -16.361 10.770 1.127 1.00 80.94 273 GLU A CA 1
ATOM 2255 C C . GLU A 1 273 ? -15.194 9.820 1.433 1.00 80.94 273 GLU A C 1
ATOM 2257 O O . GLU A 1 273 ? -14.038 10.188 1.248 1.00 80.94 273 GLU A O 1
ATOM 2262 N N . ILE A 1 274 ? -15.474 8.573 1.821 1.00 84.31 274 ILE A N 1
ATOM 2263 C CA . ILE A 1 274 ? -14.458 7.536 2.057 1.00 84.31 274 ILE A CA 1
ATOM 2264 C C . ILE A 1 274 ? -13.624 7.289 0.796 1.00 84.31 274 ILE A C 1
ATOM 2266 O O . ILE A 1 274 ? -12.392 7.282 0.864 1.00 84.31 274 ILE A O 1
ATOM 2270 N N . GLU A 1 275 ? -14.281 7.130 -0.349 1.00 85.25 275 GLU A N 1
ATOM 2271 C CA . GLU A 1 275 ? -13.631 6.834 -1.627 1.00 85.25 275 GLU A CA 1
ATOM 2272 C C . GLU A 1 275 ? -12.751 7.994 -2.097 1.00 85.25 275 GLU A C 1
ATOM 2274 O O . GLU A 1 275 ? -11.611 7.782 -2.505 1.00 85.25 275 GLU A O 1
ATOM 2279 N N . THR A 1 276 ? -13.218 9.231 -1.928 1.00 78.56 276 THR A N 1
ATOM 2280 C CA . THR A 1 276 ? -12.474 10.432 -2.327 1.00 78.56 276 THR A CA 1
ATOM 2281 C C . THR A 1 276 ? -11.327 10.752 -1.363 1.00 78.56 276 THR A C 1
ATOM 2283 O O . THR A 1 276 ? -10.194 10.989 -1.783 1.00 78.56 276 THR A O 1
ATOM 2286 N N . ILE A 1 277 ? -11.604 10.760 -0.056 1.00 82.12 277 ILE A N 1
ATOM 2287 C CA . ILE A 1 277 ? -10.695 11.279 0.977 1.00 82.12 277 ILE A CA 1
ATOM 2288 C C . ILE A 1 277 ? -9.693 10.218 1.437 1.00 82.12 277 ILE A C 1
ATOM 2290 O O . ILE A 1 277 ? -8.509 10.511 1.619 1.00 82.12 277 ILE A O 1
ATOM 2294 N N . LEU A 1 278 ? -10.136 8.970 1.626 1.00 85.19 278 LEU A N 1
ATOM 2295 C CA . LEU A 1 278 ? -9.249 7.877 2.040 1.00 85.19 278 LEU A CA 1
ATOM 2296 C C . LEU A 1 278 ? -8.633 7.132 0.853 1.00 85.19 278 LEU A C 1
ATOM 2298 O O . LEU A 1 278 ? -7.678 6.384 1.075 1.00 85.19 278 LEU A O 1
ATOM 2302 N N . LYS A 1 279 ? -9.130 7.359 -0.374 1.00 85.56 279 LYS A N 1
ATOM 2303 C CA . LYS A 1 279 ? -8.722 6.643 -1.596 1.00 85.56 279 LYS A CA 1
ATOM 2304 C C . LYS A 1 279 ? -8.897 5.126 -1.442 1.00 85.56 279 LYS A C 1
ATOM 2306 O O . LYS A 1 279 ? -8.024 4.343 -1.819 1.00 85.56 279 LYS A O 1
ATOM 2311 N N . ILE A 1 280 ? -10.005 4.723 -0.812 1.00 86.56 280 ILE A N 1
ATOM 2312 C CA . ILE A 1 280 ? -10.388 3.327 -0.568 1.00 86.56 280 ILE A CA 1
ATOM 2313 C C . ILE A 1 280 ? -11.829 3.111 -1.004 1.00 86.56 280 ILE A C 1
ATOM 2315 O O . ILE A 1 280 ? -12.733 3.734 -0.456 1.00 86.56 280 ILE A O 1
ATOM 2319 N N . ASP A 1 281 ? -12.031 2.121 -1.866 1.00 88.44 281 ASP A N 1
ATOM 2320 C CA . ASP A 1 281 ? -13.359 1.661 -2.259 1.00 88.44 281 ASP A CA 1
ATOM 2321 C C . ASP A 1 281 ? -14.121 1.049 -1.079 1.00 88.44 281 ASP A C 1
ATOM 2323 O O . ASP A 1 281 ? -13.606 0.189 -0.343 1.00 88.44 281 ASP A O 1
ATOM 2327 N N . VAL A 1 282 ? -15.386 1.446 -0.913 1.00 87.31 282 VAL A N 1
ATOM 2328 C CA . VAL A 1 282 ? -16.284 0.749 0.009 1.00 87.31 282 VAL A CA 1
ATOM 2329 C C . VAL A 1 282 ? -16.781 -0.514 -0.680 1.00 87.31 282 VAL A C 1
ATOM 2331 O O . VAL A 1 282 ? -17.475 -0.482 -1.696 1.00 87.31 282 VAL A O 1
ATOM 2334 N N . ARG A 1 283 ? -16.442 -1.669 -0.107 1.00 89.69 283 ARG A N 1
ATOM 2335 C CA . ARG A 1 283 ? -16.781 -2.971 -0.689 1.00 89.69 283 ARG A CA 1
ATOM 2336 C C . ARG A 1 283 ? -18.282 -3.121 -0.944 1.00 89.69 283 ARG A C 1
ATOM 2338 O O . ARG A 1 283 ? -19.107 -2.890 -0.066 1.00 89.69 283 ARG A O 1
ATOM 2345 N N . ASN A 1 284 ? -18.635 -3.662 -2.107 1.00 87.44 284 ASN A N 1
ATOM 2346 C CA . ASN A 1 284 ? -20.027 -4.000 -2.431 1.00 87.44 284 ASN A CA 1
ATOM 2347 C C . ASN A 1 284 ? -20.588 -5.132 -1.552 1.00 87.44 284 ASN A C 1
ATOM 2349 O O . ASN A 1 284 ? -21.792 -5.211 -1.342 1.00 87.44 284 ASN A O 1
ATOM 2353 N N . ASP A 1 285 ? -19.726 -5.995 -0.998 1.00 90.44 285 ASP A N 1
ATOM 2354 C CA . ASP A 1 285 ? -20.106 -7.052 -0.052 1.00 90.44 285 ASP A CA 1
ATOM 2355 C C . ASP A 1 285 ? -19.941 -6.639 1.426 1.00 90.44 285 ASP A C 1
ATOM 2357 O O . ASP A 1 285 ? -19.783 -7.511 2.287 1.00 90.44 285 ASP A O 1
ATOM 2361 N N . LEU A 1 286 ? -19.990 -5.332 1.732 1.00 90.75 286 LEU A N 1
ATOM 2362 C CA . LEU A 1 286 ? -19.785 -4.773 3.077 1.00 90.75 286 LEU A CA 1
ATOM 2363 C C . LEU A 1 286 ? -20.654 -5.446 4.145 1.00 90.75 286 LEU A C 1
ATOM 2365 O O . LEU A 1 286 ? -20.144 -5.773 5.211 1.00 90.75 286 LEU A O 1
ATOM 2369 N N . ASP A 1 287 ? -21.930 -5.719 3.866 1.00 90.25 287 ASP A N 1
ATOM 2370 C CA . ASP A 1 287 ? -22.821 -6.364 4.839 1.00 90.25 287 ASP A CA 1
ATOM 2371 C C . ASP A 1 287 ? -22.385 -7.777 5.221 1.00 90.25 287 ASP A C 1
ATOM 2373 O O . ASP A 1 287 ? -22.519 -8.193 6.376 1.00 90.25 287 ASP A O 1
ATOM 2377 N N . LYS A 1 288 ? -21.805 -8.505 4.265 1.00 92.44 288 LYS A N 1
ATOM 2378 C CA . LYS A 1 288 ? -21.311 -9.869 4.471 1.00 92.44 288 LYS A CA 1
ATOM 2379 C C . LYS A 1 288 ? -19.909 -9.871 5.076 1.00 92.44 288 LYS A C 1
ATOM 2381 O O . LYS A 1 288 ? -19.584 -10.764 5.856 1.00 92.44 288 LYS A O 1
ATOM 2386 N N . LYS A 1 289 ? -19.066 -8.893 4.726 1.00 93.62 289 LYS A N 1
ATOM 2387 C CA . LYS A 1 289 ? -17.647 -8.843 5.122 1.00 93.62 289 LYS A CA 1
ATOM 2388 C C . LYS A 1 289 ? -17.212 -7.491 5.717 1.00 93.62 289 LYS A C 1
ATOM 2390 O O . LYS A 1 289 ? -16.183 -6.950 5.298 1.00 93.62 289 LYS A O 1
ATOM 2395 N N . PRO A 1 290 ? -17.894 -6.975 6.755 1.00 95.25 290 PRO A N 1
ATOM 2396 C CA . PRO A 1 290 ? -17.559 -5.675 7.338 1.00 95.25 290 PRO A CA 1
ATOM 2397 C C . PRO A 1 290 ? -16.185 -5.679 8.018 1.00 95.25 290 PRO A C 1
ATOM 2399 O O . PRO A 1 290 ? -15.419 -4.730 7.883 1.00 95.25 290 PRO A O 1
ATOM 2402 N N . MET A 1 291 ? -15.799 -6.802 8.637 1.00 94.50 291 MET A N 1
ATOM 2403 C CA . MET A 1 291 ? -14.456 -6.990 9.200 1.00 94.50 291 MET A CA 1
ATOM 2404 C C . MET A 1 291 ? -13.342 -6.855 8.154 1.00 94.50 291 MET A C 1
ATOM 2406 O O . MET A 1 291 ? -12.218 -6.492 8.501 1.00 94.50 291 MET A O 1
ATOM 2410 N N . THR A 1 292 ? -13.603 -7.185 6.886 1.00 94.31 292 THR A N 1
ATOM 2411 C CA . THR A 1 292 ? -12.608 -7.028 5.819 1.00 94.31 292 THR A CA 1
ATOM 2412 C C . THR A 1 292 ? -12.414 -5.555 5.488 1.00 94.31 292 THR A C 1
ATOM 2414 O O . THR A 1 292 ? -11.268 -5.121 5.449 1.00 94.31 292 THR A O 1
ATOM 2417 N N . GLN A 1 293 ? -13.501 -4.786 5.340 1.00 96.00 293 GLN A N 1
ATOM 2418 C CA . GLN A 1 293 ? -13.425 -3.332 5.150 1.00 96.00 293 GLN A CA 1
ATOM 2419 C C . GLN A 1 293 ? -12.692 -2.659 6.317 1.00 96.00 293 GLN A C 1
ATOM 2421 O O . GLN A 1 293 ? -11.750 -1.902 6.105 1.00 96.00 293 GLN A O 1
ATOM 2426 N N . LEU A 1 294 ? -13.055 -3.007 7.554 1.00 96.81 294 LEU A N 1
ATOM 2427 C CA . LEU A 1 294 ? -12.403 -2.478 8.751 1.00 96.81 294 LEU A CA 1
ATOM 2428 C C . LEU A 1 294 ? -10.898 -2.784 8.781 1.00 96.81 294 LEU A C 1
ATOM 2430 O O . LEU A 1 294 ? -10.093 -1.943 9.169 1.00 96.81 294 LEU A O 1
ATOM 2434 N N . GLY A 1 295 ? -10.502 -3.977 8.329 1.00 96.06 295 GLY A N 1
ATOM 2435 C CA . GLY A 1 295 ? -9.094 -4.349 8.196 1.00 96.06 295 GLY A CA 1
ATOM 2436 C C . GLY A 1 295 ? -8.320 -3.467 7.212 1.00 96.06 295 GLY A C 1
ATOM 2437 O O . GLY A 1 295 ? -7.143 -3.210 7.447 1.00 96.06 295 GLY A O 1
ATOM 2438 N N . ILE A 1 296 ? -8.966 -2.983 6.146 1.00 96.00 296 ILE A N 1
ATOM 2439 C CA . ILE A 1 296 ? -8.351 -2.062 5.180 1.00 96.00 296 ILE A CA 1
ATOM 2440 C C . ILE A 1 296 ? -8.087 -0.707 5.850 1.00 96.00 296 ILE A C 1
ATOM 2442 O O . ILE A 1 296 ? -6.976 -0.191 5.746 1.00 96.00 296 ILE A O 1
ATOM 2446 N N . PHE A 1 297 ? -9.053 -0.177 6.611 1.00 97.00 297 PHE A N 1
ATOM 2447 C CA . PHE A 1 297 ? -8.875 1.077 7.354 1.00 97.00 297 PHE A CA 1
ATOM 2448 C C . PHE A 1 297 ? -7.809 0.972 8.450 1.00 97.00 297 PHE A C 1
ATOM 2450 O O . PHE A 1 297 ? -6.977 1.864 8.576 1.00 97.00 297 PHE A O 1
ATOM 2457 N N . LEU A 1 298 ? -7.764 -0.131 9.204 1.00 96.94 298 LEU A N 1
ATOM 2458 C CA 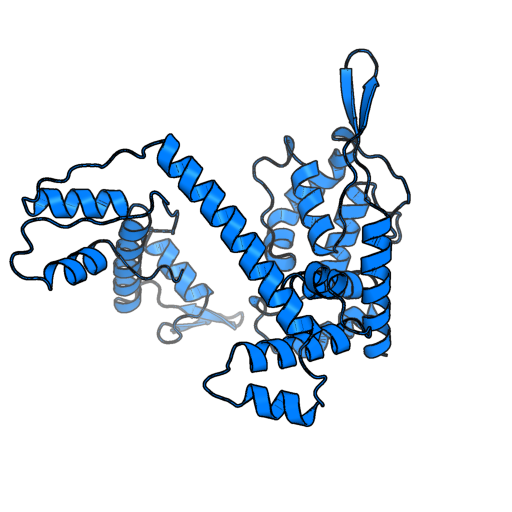. LEU A 1 298 ? -6.699 -0.369 10.189 1.00 96.94 298 LEU A CA 1
ATOM 2459 C C . LEU A 1 298 ? -5.313 -0.419 9.528 1.00 96.94 298 LEU A C 1
ATOM 2461 O O . LEU A 1 298 ? -4.354 0.157 10.040 1.00 96.94 298 LEU A O 1
ATOM 2465 N N . ASN A 1 299 ? -5.213 -1.046 8.354 1.00 95.88 299 ASN A N 1
ATOM 2466 C CA . ASN A 1 299 ? -3.954 -1.148 7.624 1.00 95.88 299 ASN A CA 1
ATOM 2467 C C . ASN A 1 299 ? -3.460 0.204 7.079 1.00 95.88 299 ASN A C 1
ATOM 2469 O O . ASN A 1 299 ? -2.250 0.359 6.922 1.00 95.88 299 ASN A O 1
ATOM 2473 N N . LEU A 1 300 ? -4.337 1.193 6.845 1.00 95.38 300 LEU A N 1
ATOM 2474 C CA . LEU A 1 300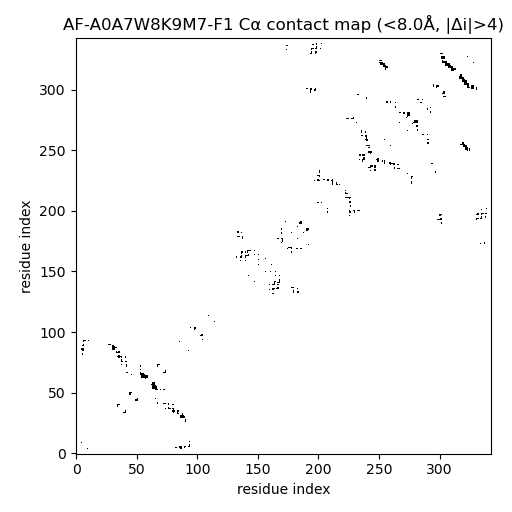 ? -3.895 2.566 6.549 1.00 95.38 300 LEU A CA 1
ATOM 2475 C C . LEU A 1 300 ? -3.047 3.151 7.679 1.00 95.38 300 LEU A C 1
ATOM 2477 O O . LEU A 1 300 ? -2.120 3.907 7.417 1.00 95.38 300 LEU A O 1
ATOM 2481 N N . LEU A 1 301 ? -3.364 2.788 8.922 1.00 96.12 301 LEU A N 1
ATOM 2482 C CA . LEU A 1 301 ? -2.666 3.243 10.118 1.00 96.12 301 LEU A CA 1
ATOM 2483 C C . LEU A 1 301 ? -1.528 2.312 10.548 1.00 96.12 301 LEU A C 1
ATOM 2485 O O . LEU A 1 301 ? -0.988 2.500 11.629 1.00 96.12 301 LEU A O 1
ATOM 2489 N N . GLY A 1 302 ? -1.171 1.285 9.769 1.00 95.75 302 GLY A N 1
ATOM 2490 C CA . GLY A 1 302 ? -0.135 0.325 10.187 1.00 95.75 302 GLY A CA 1
ATOM 2491 C C . GLY A 1 302 ? -0.604 -0.692 11.219 1.00 95.75 302 GLY A C 1
ATOM 2492 O O . GLY A 1 302 ? 0.198 -1.478 11.711 1.00 95.75 302 GLY A O 1
ATOM 2493 N N . ILE A 1 303 ? -1.901 -0.728 11.519 1.00 96.25 303 ILE A N 1
ATOM 2494 C CA . ILE A 1 303 ? -2.451 -1.596 12.551 1.00 96.25 303 ILE A CA 1
ATOM 2495 C C . ILE A 1 303 ? -2.832 -2.946 11.943 1.00 96.25 303 ILE A C 1
ATOM 2497 O O . ILE A 1 303 ? -3.648 -3.033 11.021 1.00 96.25 303 ILE A O 1
ATOM 2501 N N . SER A 1 304 ? -2.280 -4.022 12.503 1.00 93.75 304 SER A N 1
ATOM 2502 C CA . SER A 1 304 ? -2.670 -5.389 12.158 1.00 93.75 304 SER A CA 1
ATOM 2503 C C . SER A 1 304 ? -3.711 -5.948 13.136 1.00 93.75 304 SER A C 1
ATOM 2505 O O . SER A 1 304 ? -4.020 -5.366 14.179 1.00 93.75 304 SER A O 1
ATOM 2507 N N . ARG A 1 305 ? -4.294 -7.099 12.793 1.00 93.06 305 ARG A N 1
ATOM 2508 C CA . ARG A 1 305 ? -5.274 -7.801 13.632 1.00 93.06 305 ARG A CA 1
ATOM 2509 C C . ARG A 1 305 ? -4.683 -9.108 14.125 1.00 93.06 305 ARG A C 1
ATOM 2511 O O . ARG A 1 305 ? -3.987 -9.794 13.379 1.00 93.06 305 ARG A O 1
ATOM 2518 N N . ASN A 1 306 ? -5.041 -9.486 15.344 1.00 92.31 306 ASN A N 1
ATOM 2519 C CA . ASN A 1 306 ? -4.723 -10.804 15.868 1.00 92.31 306 ASN A CA 1
ATOM 2520 C C . ASN A 1 306 ? -5.490 -11.893 15.111 1.00 92.31 306 ASN A C 1
ATOM 2522 O O . ASN A 1 306 ? -6.540 -11.645 14.502 1.00 92.31 306 ASN A O 1
ATOM 2526 N N . LYS A 1 307 ? -4.983 -13.129 15.191 1.00 89.88 307 LYS A N 1
ATOM 2527 C CA . LYS A 1 307 ? -5.731 -14.298 14.718 1.00 89.88 307 LYS A CA 1
ATOM 2528 C C . LYS A 1 307 ? -7.098 -14.331 15.417 1.00 89.88 307 LYS A C 1
ATOM 2530 O O . LYS A 1 307 ? -7.153 -14.148 16.636 1.00 89.88 307 LYS A O 1
ATOM 2535 N N . PRO A 1 308 ? -8.193 -14.539 14.669 1.00 91.56 308 PRO A N 1
ATOM 2536 C CA . PRO A 1 308 ? -9.521 -14.533 15.254 1.00 91.56 308 PRO A CA 1
ATOM 2537 C C . PRO A 1 308 ? -9.682 -15.672 16.258 1.00 91.56 308 PRO A C 1
ATOM 2539 O O . PRO A 1 308 ? -9.239 -16.796 16.010 1.00 91.56 308 PRO A O 1
ATOM 2542 N N . LYS A 1 309 ? -10.368 -15.385 17.362 1.00 91.38 309 LYS A N 1
ATOM 2543 C CA . LYS A 1 309 ? -10.788 -16.390 18.342 1.00 91.38 309 LYS A CA 1
ATOM 2544 C C . LYS A 1 309 ? -12.233 -16.771 18.048 1.00 91.38 309 LYS A C 1
ATOM 2546 O O . LYS A 1 309 ? -13.044 -15.905 17.730 1.00 91.38 309 LYS A O 1
ATOM 2551 N N . ASN A 1 310 ? -12.553 -18.057 18.119 1.00 92.00 310 ASN A N 1
ATOM 2552 C CA . ASN A 1 310 ? -13.923 -18.526 17.937 1.00 92.00 310 ASN A CA 1
ATOM 2553 C C . ASN A 1 310 ? -14.458 -19.004 19.282 1.00 92.00 310 ASN A C 1
ATOM 2555 O O . ASN A 1 310 ? -13.761 -19.745 19.972 1.00 92.00 310 ASN A O 1
ATOM 2559 N N . TYR A 1 311 ? -15.680 -18.604 19.605 1.00 88.50 311 TYR A N 1
ATOM 2560 C CA . TYR A 1 311 ? -16.392 -19.028 20.804 1.00 88.50 311 TYR A CA 1
ATOM 2561 C C . TYR A 1 311 ? -17.752 -19.581 20.395 1.00 88.50 311 TYR A C 1
ATOM 2563 O O . TYR A 1 311 ? -18.371 -19.057 19.466 1.00 88.50 311 TYR A O 1
ATOM 2571 N N . ASP A 1 312 ? -18.209 -20.623 21.079 1.00 87.38 312 ASP A N 1
ATOM 2572 C CA . ASP A 1 312 ? -19.558 -21.148 20.902 1.00 87.38 312 ASP A CA 1
ATOM 2573 C C . ASP A 1 312 ? -20.476 -20.471 21.917 1.00 87.38 312 ASP A C 1
ATOM 2575 O O . ASP A 1 312 ? -20.308 -20.609 23.127 1.00 87.38 312 ASP A O 1
ATOM 2579 N N . LEU A 1 313 ? -21.429 -19.695 21.409 1.00 81.38 313 LEU A N 1
ATOM 2580 C CA . LEU A 1 313 ? -22.433 -18.995 22.201 1.00 81.38 313 LEU A CA 1
ATOM 2581 C C . LEU A 1 313 ? -23.799 -19.516 21.764 1.00 81.38 313 LEU A C 1
ATOM 2583 O O . LEU A 1 313 ? -24.174 -19.378 20.600 1.00 81.38 313 LEU A O 1
ATOM 2587 N N . ASN A 1 314 ? -24.530 -20.152 22.684 1.00 77.94 314 ASN A N 1
ATOM 2588 C CA . ASN A 1 314 ? -25.872 -20.697 22.442 1.00 77.94 314 ASN A CA 1
ATOM 2589 C C . ASN A 1 314 ? -25.962 -21.592 21.185 1.00 77.94 314 ASN A C 1
ATOM 2591 O O . ASN A 1 314 ? -26.879 -21.461 20.378 1.00 77.94 314 ASN A O 1
ATOM 2595 N N . GLY A 1 315 ? -24.974 -22.473 20.982 1.00 81.25 315 GLY A N 1
ATOM 2596 C CA . GLY A 1 315 ? -24.929 -23.398 19.840 1.00 81.25 315 GLY A CA 1
ATOM 2597 C C . GLY A 1 315 ? -24.507 -22.771 18.503 1.00 81.25 315 GLY A C 1
ATOM 2598 O O . GLY A 1 315 ? -24.445 -23.473 17.495 1.00 81.25 315 GLY A O 1
ATOM 2599 N N . LYS A 1 316 ? -24.180 -21.471 18.473 1.00 84.50 316 LYS A N 1
ATOM 2600 C CA . LYS A 1 316 ? -23.678 -20.766 17.289 1.00 84.50 316 LYS A CA 1
ATOM 2601 C C . LYS A 1 316 ? -22.224 -20.349 17.497 1.00 84.50 316 LYS A C 1
ATOM 2603 O O . LYS A 1 316 ? -21.879 -19.686 18.475 1.00 84.50 316 LYS A O 1
ATOM 2608 N N . ARG A 1 317 ? -21.371 -20.686 16.530 1.00 87.25 317 ARG A N 1
ATOM 2609 C CA . ARG A 1 317 ? -19.960 -20.291 16.537 1.00 87.25 317 ARG A CA 1
ATOM 2610 C C . ARG A 1 317 ? -19.817 -18.826 16.134 1.00 87.25 317 ARG A C 1
ATOM 2612 O O . ARG A 1 317 ? -20.082 -18.466 14.985 1.00 87.25 317 ARG A O 1
ATOM 2619 N N . VAL A 1 318 ? -19.360 -17.987 17.057 1.00 90.12 318 VAL A N 1
ATOM 2620 C CA . VAL A 1 318 ? -19.106 -16.559 16.833 1.00 90.12 318 VAL A CA 1
ATOM 2621 C C . VAL A 1 318 ? -17.604 -16.314 16.727 1.00 90.12 318 VAL A C 1
ATOM 2623 O O . VAL A 1 318 ? -16.807 -16.795 17.536 1.00 90.12 318 VAL A O 1
ATOM 2626 N N . ARG A 1 319 ? -17.206 -15.560 15.698 1.00 91.94 319 ARG A N 1
ATOM 2627 C CA . ARG A 1 319 ? -15.812 -15.194 15.440 1.00 91.94 319 ARG A CA 1
ATOM 2628 C C . ARG A 1 319 ? -15.528 -13.795 15.978 1.00 91.94 319 ARG A C 1
ATOM 2630 O O . ARG A 1 319 ? -16.112 -12.822 15.505 1.00 91.94 319 ARG A O 1
ATOM 2637 N N . TYR A 1 320 ? -14.589 -13.711 16.910 1.00 93.25 320 TYR A N 1
ATOM 2638 C CA . TYR A 1 320 ? -14.124 -12.469 17.512 1.00 93.25 320 TYR A CA 1
ATOM 2639 C C . TYR A 1 320 ? -12.756 -12.070 16.975 1.00 93.25 320 TYR A C 1
ATOM 2641 O O . TYR A 1 320 ? -11.879 -12.904 16.726 1.00 93.25 320 TYR A O 1
ATOM 2649 N N . HIS A 1 321 ? -12.575 -10.766 16.832 1.00 93.50 321 HIS A N 1
ATOM 2650 C CA . HIS A 1 321 ? -11.368 -10.136 16.332 1.00 93.50 321 HIS A CA 1
ATOM 2651 C C . HIS A 1 321 ? -10.855 -9.115 17.344 1.00 93.50 321 HIS A C 1
ATOM 2653 O O . HIS A 1 321 ? -11.640 -8.451 18.013 1.00 93.50 321 HIS A O 1
ATOM 2659 N N . ALA A 1 322 ? -9.533 -8.980 17.414 1.00 93.25 322 ALA A N 1
ATOM 2660 C CA . ALA A 1 322 ? -8.851 -7.973 18.215 1.00 93.25 322 ALA A CA 1
ATOM 2661 C C . ALA A 1 322 ? -7.778 -7.294 17.366 1.00 93.25 322 ALA A C 1
ATOM 2663 O O . ALA A 1 322 ? -7.199 -7.919 16.467 1.00 93.25 322 ALA A O 1
ATOM 2664 N N . ILE A 1 323 ? -7.481 -6.040 17.680 1.00 94.62 323 ILE A N 1
ATOM 2665 C CA . ILE A 1 323 ? -6.292 -5.365 17.162 1.00 94.62 323 ILE A CA 1
ATOM 2666 C C . ILE A 1 323 ? -5.040 -6.020 17.757 1.00 94.62 323 ILE A C 1
ATOM 2668 O O . ILE A 1 323 ? -5.020 -6.407 18.925 1.00 94.62 323 ILE A O 1
ATOM 2672 N N . ASN A 1 324 ? -3.985 -6.134 16.953 1.00 94.81 324 ASN A N 1
ATOM 2673 C CA . ASN A 1 324 ? -2.661 -6.467 17.453 1.00 94.81 324 ASN A CA 1
ATOM 2674 C C . ASN A 1 324 ? -2.017 -5.213 18.061 1.00 94.81 324 ASN A C 1
ATOM 2676 O O . ASN A 1 324 ? -1.523 -4.333 17.348 1.00 94.81 324 ASN A O 1
ATOM 2680 N N . TYR A 1 325 ? -2.030 -5.147 19.390 1.00 93.44 325 TYR A N 1
ATOM 2681 C CA . TYR A 1 325 ? -1.560 -3.980 20.129 1.00 93.44 325 TYR A CA 1
ATOM 2682 C C . TYR A 1 325 ? -0.048 -3.744 19.983 1.00 93.44 325 TYR A C 1
ATOM 2684 O O . TYR A 1 325 ? 0.379 -2.599 20.009 1.00 93.44 325 TYR A O 1
ATOM 2692 N N . SER A 1 326 ? 0.748 -4.787 19.719 1.00 94.12 326 SER A N 1
ATOM 2693 C CA . SER A 1 326 ? 2.184 -4.631 19.450 1.00 94.12 326 SER A CA 1
ATOM 2694 C C . SER A 1 326 ? 2.432 -3.840 18.161 1.00 94.12 326 SER A C 1
ATOM 2696 O O . SER A 1 326 ? 3.228 -2.906 18.162 1.00 94.12 326 SER A O 1
ATOM 2698 N N . THR A 1 327 ? 1.676 -4.120 17.089 1.00 94.88 327 THR A N 1
ATOM 2699 C CA . THR A 1 327 ? 1.782 -3.320 15.851 1.00 94.88 327 THR A CA 1
ATOM 2700 C C . THR A 1 327 ? 1.270 -1.893 16.024 1.00 94.88 327 THR A C 1
ATOM 2702 O O . THR A 1 327 ? 1.806 -0.972 15.416 1.00 94.88 327 THR A O 1
ATOM 2705 N N . LEU A 1 328 ? 0.265 -1.688 16.885 1.00 96.31 328 LEU A N 1
ATOM 2706 C CA . LEU A 1 328 ? -0.196 -0.346 17.237 1.00 96.31 328 LEU A CA 1
ATOM 2707 C C . LEU A 1 328 ? 0.891 0.432 17.994 1.00 96.31 328 LEU A C 1
ATOM 2709 O O . LEU A 1 328 ? 1.151 1.586 17.673 1.00 96.31 328 LEU A O 1
ATOM 2713 N N . GLU A 1 329 ? 1.537 -0.178 18.986 1.00 96.06 329 GLU A N 1
ATOM 2714 C CA . GLU A 1 329 ? 2.608 0.465 19.754 1.00 96.06 329 GLU A CA 1
ATOM 2715 C C . GLU A 1 329 ? 3.808 0.831 18.873 1.00 96.06 329 GLU A C 1
ATOM 2717 O O . GLU A 1 329 ? 4.341 1.936 18.998 1.00 96.06 329 GLU A O 1
ATOM 2722 N N . GLU A 1 330 ? 4.190 -0.045 17.942 1.00 95.94 330 GLU A N 1
ATOM 2723 C CA . GLU A 1 330 ? 5.285 0.202 17.003 1.00 95.94 330 GLU A CA 1
ATOM 2724 C C . GLU A 1 330 ? 4.995 1.385 16.068 1.00 95.94 330 GLU A C 1
ATOM 2726 O O . GLU A 1 330 ? 5.796 2.321 15.976 1.00 95.94 330 GLU A O 1
ATOM 2731 N N . VAL A 1 331 ? 3.827 1.410 15.418 1.00 97.12 331 VAL A N 1
ATOM 2732 C CA . VAL A 1 331 ? 3.495 2.521 14.517 1.00 97.12 331 VAL A CA 1
ATOM 2733 C C . VAL A 1 331 ? 3.310 3.833 15.289 1.00 97.12 331 VAL A C 1
ATOM 2735 O O . VAL A 1 331 ? 3.737 4.888 14.819 1.00 97.12 331 VAL A O 1
ATOM 2738 N N . VAL A 1 332 ? 2.756 3.787 16.509 1.00 97.06 332 VAL A N 1
ATOM 2739 C CA . VAL A 1 332 ? 2.624 4.960 17.392 1.00 97.06 332 VAL A CA 1
ATOM 2740 C C . VAL A 1 332 ? 3.997 5.482 17.822 1.00 97.06 332 VAL A C 1
ATOM 2742 O O . VAL A 1 332 ? 4.191 6.700 17.856 1.00 97.06 332 VAL A O 1
ATOM 2745 N N . LYS A 1 333 ? 4.961 4.599 18.123 1.00 96.19 333 LYS A N 1
ATOM 2746 C CA . LYS A 1 333 ? 6.350 4.973 18.441 1.00 96.19 333 LYS A CA 1
ATOM 2747 C C . LYS A 1 333 ? 6.941 5.822 17.315 1.00 96.19 333 LYS A C 1
ATOM 2749 O O . LYS A 1 333 ? 7.414 6.928 17.579 1.00 96.19 333 LYS A O 1
ATOM 2754 N N . TYR A 1 334 ? 6.880 5.351 16.068 1.00 96.75 334 TYR A N 1
ATOM 2755 C CA . TYR A 1 334 ? 7.444 6.088 14.933 1.00 96.75 334 TYR A CA 1
ATOM 2756 C C . TYR A 1 334 ? 6.633 7.335 14.564 1.00 96.75 334 TYR A C 1
ATOM 2758 O O . TYR A 1 334 ? 7.222 8.372 14.260 1.00 96.75 334 TYR A O 1
ATOM 2766 N N . ALA A 1 335 ? 5.303 7.288 14.668 1.00 95.88 335 ALA A N 1
ATOM 2767 C CA . ALA A 1 335 ? 4.443 8.442 14.416 1.00 95.88 335 ALA A CA 1
ATOM 2768 C C . ALA A 1 335 ? 4.741 9.604 15.376 1.00 95.88 335 ALA A C 1
ATOM 2770 O O . ALA A 1 335 ? 4.870 10.747 14.943 1.00 95.88 335 ALA A O 1
ATOM 2771 N N . LYS A 1 336 ? 4.942 9.318 16.670 1.00 94.44 336 LYS A N 1
ATOM 2772 C CA . LYS A 1 336 ? 5.338 10.332 17.660 1.00 94.44 336 LYS A CA 1
ATOM 2773 C C . LYS A 1 336 ? 6.704 10.949 17.356 1.00 94.44 336 LYS A C 1
ATOM 2775 O O . LYS A 1 336 ? 6.863 12.152 17.547 1.00 94.44 336 LYS A O 1
ATOM 2780 N N . LYS A 1 337 ? 7.676 10.167 16.862 1.00 93.75 337 LYS A N 1
ATOM 2781 C CA . LYS A 1 337 ? 8.962 10.720 16.398 1.00 93.75 337 LYS A CA 1
ATOM 2782 C C . LYS A 1 337 ? 8.764 11.698 15.233 1.00 93.75 337 LYS A C 1
ATOM 2784 O O . LYS A 1 337 ? 9.426 12.726 15.210 1.00 93.75 337 LYS A O 1
ATOM 2789 N N . GLN A 1 338 ? 7.853 11.409 14.298 1.00 90.81 338 GLN A N 1
ATOM 2790 C CA . GLN A 1 338 ? 7.553 12.329 13.191 1.00 90.81 338 GLN A CA 1
ATOM 2791 C C . GLN A 1 338 ? 6.882 13.616 13.669 1.00 90.81 338 GLN A C 1
ATOM 2793 O O . GLN A 1 338 ? 7.257 14.689 13.214 1.00 90.81 338 GLN A O 1
ATOM 2798 N N . LEU A 1 339 ? 5.931 13.527 14.603 1.00 88.56 339 LEU A N 1
ATOM 2799 C CA . LEU A 1 339 ? 5.256 14.712 15.141 1.00 88.56 339 LEU A CA 1
ATOM 2800 C C . LEU A 1 339 ? 6.234 15.669 15.833 1.00 88.56 339 LEU A C 1
ATOM 2802 O O . LEU A 1 339 ? 6.172 16.865 15.589 1.00 88.56 339 LEU A O 1
ATOM 2806 N N . ARG A 1 340 ? 7.204 15.143 16.591 1.00 87.12 340 ARG A N 1
ATOM 2807 C CA . ARG A 1 340 ? 8.267 15.954 17.214 1.00 87.12 340 ARG A CA 1
ATOM 2808 C C . ARG A 1 340 ? 9.192 16.658 16.219 1.00 87.12 340 ARG A C 1
ATOM 2810 O O . ARG A 1 340 ? 9.872 17.590 16.608 1.00 87.12 340 ARG A O 1
ATOM 2817 N N . LYS A 1 341 ? 9.275 16.190 14.967 1.00 79.62 341 LYS A N 1
ATOM 2818 C CA . LYS A 1 341 ? 10.054 16.856 13.904 1.00 79.62 341 LYS A CA 1
ATOM 2819 C C . LYS A 1 341 ? 9.289 18.029 13.268 1.00 79.62 341 LYS A C 1
ATOM 2821 O O . LYS A 1 341 ? 9.878 18.753 12.473 1.00 79.62 341 LYS A O 1
ATOM 2826 N N . LEU A 1 342 ? 7.984 18.146 13.536 1.00 67.19 342 LEU A N 1
ATOM 2827 C CA . LEU A 1 342 ? 7.101 19.195 13.012 1.00 67.19 342 LEU A CA 1
ATOM 2828 C C . LEU A 1 342 ? 6.856 20.331 14.021 1.00 67.19 342 LEU A C 1
ATOM 2830 O O . LEU A 1 342 ? 6.330 21.369 13.623 1.00 67.19 342 LEU A O 1
ATOM 2834 N N . GLU A 1 343 ? 7.188 20.105 15.294 1.00 57.88 343 GLU A N 1
ATOM 2835 C CA . GLU A 1 343 ? 7.281 21.116 16.359 1.00 57.88 343 GLU A CA 1
ATOM 2836 C C . GLU A 1 343 ? 8.634 21.829 16.278 1.00 57.88 343 GLU A C 1
ATOM 2838 O O . GLU A 1 343 ? 8.645 23.065 16.478 1.00 57.88 343 GLU A O 1
#

Nearest PDB structures (foldseek):
  7lwz-assembly1_E  TM=1.750E-01  e=9.255E+00  Vibrio cholerae O1 biovar El Tor str. N16961

Foldseek 3Di:
DPLPDFLVNVVVVVVVDPPPVDDDDDDDPDADDDDLDLLVQLVVCVVVCVDPPQFPAADPVRHTDGDSVDPVSSVVSNVVSVRNVRSRRVVVVNVVVCVVVVDDDDDDDDDPVVVVVVVVVVVVVVVVVLVVLLVLLLPQDADDPVVLVVLVPDPDHDSNSVSNNLQNVLCVQQVDHRDSVSSVCCVVVLNVQLLQLLLLLPDDLCLLVVVQVVCVPPDPQPGLSSNLSNVLLLQLCVQLVQADPVSHGDPPDKGFLVSNPSNLVSCVVCQVVCCRNVVDHDDPCCNVCVVVVVQVSCVSNQKHKDDWDWDQDPNDITTIIDIPVVSVVVSNSSSVVVNVVVD

Solvent-accessible surface area (backbone atoms only — not comparable to full-atom values): 19627 Å² total; per-residue (Å²): 127,87,88,73,73,37,37,64,56,54,49,55,63,58,63,68,53,76,84,65,93,69,83,92,82,91,70,68,87,71,66,52,86,59,80,46,54,37,75,60,46,44,50,51,42,56,75,70,54,78,59,72,88,49,59,75,48,63,49,100,84,70,45,82,37,62,54,85,80,38,67,66,58,46,50,49,20,47,54,48,15,54,49,30,52,35,40,24,41,25,54,58,54,35,52,54,51,41,45,74,72,69,45,87,83,80,85,82,75,82,54,68,65,61,51,49,53,51,50,54,51,51,52,52,51,52,53,49,52,52,49,55,50,41,52,45,26,58,70,34,64,90,64,51,80,68,53,46,56,55,60,68,72,47,94,76,74,51,74,67,56,50,18,25,50,49,35,41,51,52,23,67,70,69,71,44,82,76,40,68,68,54,53,62,58,30,51,89,56,55,39,51,55,11,26,52,44,33,25,43,55,70,45,56,70,69,58,24,49,60,67,37,55,77,39,68,82,46,59,79,90,75,43,73,49,39,45,61,44,28,53,53,50,35,54,47,35,36,33,43,65,46,23,45,99,90,50,51,74,51,81,88,43,74,42,42,76,82,53,32,57,56,26,52,51,51,48,63,76,40,34,72,56,41,34,66,62,68,69,41,82,73,60,92,56,36,92,84,42,48,71,57,57,52,48,53,60,35,45,50,41,45,32,49,64,44,84,67,49,75,46,78,54,96,92,41,81,45,62,32,38,33,68,30,62,68,41,40,52,53,31,49,56,51,10,52,56,54,52,64,75,74,109

Radius of gyration: 26.1 Å; Cα contacts (8 Å, |Δi|>4): 333; chains: 1; bounding box: 54×62×68 Å

pLDDT: mean 87.7, std 9.67, range [33.84, 97.88]

Secondary structure (DSSP, 8-state):
------HHHHHHHHHTSSS-S----------------HHHHHHHHHHTTS-STTEEEE-TTS-EEE-TT-HHHHHHHHHHHHHHHHHHTHHHHHHHHHHHTT---------HHHHHHHHHHHHHHHHHHHHHHHHHHHHSPP--HHHHHHHHT-SS--HHHHHHHHHHHHHHHHTS---HHHHHHHTTTHHHHHHHHHHHHHS-HHHHHHHHGGGGGS-GGG---HHHHHHHHHHHHHHTTSB-TTSPBPTT--B-GGGGHHHHHHHHHTHHHIIIII--PPPTTTTT-HHHHHHHHHHHTT--BPPPEEEEETTEEEEEB-B-HHHHHHHHHHHHHHHHTT-

Mean predicted aligned error: 12.18 Å

Sequence (343 aa):
MPRINTHFDIDQQLCRVRHPGFVKVWISHEKFSFEIEPDVIKRNIVENGEFTDYLIGYDEKNNKIYDMDDSLLSLYAEVLALSRASKNSIRKHFIDLKTYNGWNVTEVKTDTREAQIGSDAFKKSKEEIARLRCEMICNAEKITDKEEKRLKNFSSRTALMEAKISRYWIEKFYDEDISPALVELDDETRYQSKVRMMAAYLSNEDQSINHDKPQQQNFSADRNFNYTRKILLKELFIAAKLCDAEGKFIKDKLICHEDLIEFKKICNSKRGEIETILKIDVRNDLDKKPMTQLGIFLNLLGISRNKPKNYDLNGKRVRYHAINYSTLEEVVKYAKKQLRKLE